Protein AF-A0A2V7P8T1-F1 (afdb_monomer)

Foldseek 3Di:
DDDDDDDQDLLNVLVVVLVVVVVVVVCCLQPPLLVLLVVQCVLVVHDFDPDDDDDCLVVDPSSVSSLRSLVRQQPAFCVCLVSPVPPPSLVVLQCQLCDLLQAHWACPRGSHTAHCALLNQLLVVCPLPDDLQSSLQSSQVSLVVRVRPHSLSSCSVVSDSVSNVVSCRPCSSHDDPSPNDDPPDDPDDDD

Solvent-accessible surface area (backbone atoms only — not comparable to full-atom values): 10616 Å² total; per-residue (Å²): 135,86,80,84,83,82,86,79,50,72,66,58,48,50,55,52,49,49,52,56,49,48,61,53,45,58,50,46,43,52,74,50,48,31,58,24,46,51,53,44,31,57,71,67,73,55,71,61,45,97,64,90,70,62,70,75,29,63,77,40,71,61,39,38,50,36,45,23,34,45,56,35,47,49,68,34,51,37,89,55,38,80,78,42,67,86,38,68,41,42,54,51,51,47,55,57,29,47,32,56,65,38,17,50,57,42,45,93,66,24,55,34,41,32,5,50,28,18,56,53,49,10,58,62,74,36,59,90,78,67,44,72,70,57,34,38,54,37,8,26,52,41,17,62,75,70,63,29,72,7,65,35,11,51,25,19,70,70,60,38,65,67,52,41,63,61,58,54,68,64,43,77,56,17,5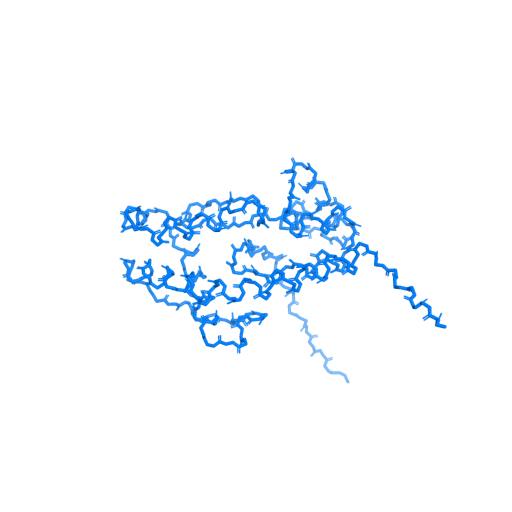2,60,84,75,76,91,65,80,78,79,81,77,83,84,78,86,130

pLDDT: mean 85.54, std 13.4, range [41.25, 97.94]

Secondary structure (DSSP, 8-state):
---------HHHHHHHHHHHHHHHHHHHIIIIIHHHHHHHHHHTT-PPP-----GGGGSSHHHHHHHHHHHHHHTSBGGGHHHHTT-HHHHHHHHHHT-GGGSEEE-TTBSS-EEE-HHHHHHHHT-SS--HHHHHHHHHHHHHHTT--SHHHHHHHHT-HHHHHHTT--TTTSB------PPPPP-----

Sequence (191 aa):
MFTTRHVVDNRVFLLALDNLYRDAMKRQERAELLSCARQVASALTIAPANLPVEGYYADEEQLTEYFRLMRTLQQVDDHRKSEVAGLPAFRRLEQVVSAPLYGCAQHQGRLLPVGRDALSQALLKTRPHWTIARVTAAALAAAQEDDDISLVGLAARVQDAVVLTALRESVVLYAEVVLLGIPPQPEIIWQ

Mean predicted aligned error: 6.94 Å

Radius of gyration: 18.72 Å; Cα contacts (8 Å, |Δi|>4): 272; chains: 1; bounding box: 62×57×41 Å

Structure (mmCIF, N/CA/C/O backbone):
data_AF-A0A2V7P8T1-F1
#
_entry.id   AF-A0A2V7P8T1-F1
#
loop_
_atom_site.group_PDB
_atom_site.id
_atom_site.type_symbol
_atom_site.label_atom_id
_atom_site.label_alt_id
_atom_site.label_comp_id
_atom_site.label_asym_id
_atom_site.label_entity_id
_atom_site.label_seq_id
_atom_site.pdbx_PDB_ins_code
_atom_site.Cartn_x
_atom_site.Cartn_y
_atom_site.Cartn_z
_atom_site.occupancy
_atom_site.B_iso_or_equiv
_atom_site.auth_seq_id
_atom_site.auth_comp_id
_atom_site.auth_asym_id
_atom_site.auth_atom_id
_atom_site.pdbx_PDB_model_num
ATOM 1 N N . MET A 1 1 ? 42.167 18.849 -9.090 1.00 51.69 1 MET A N 1
ATOM 2 C CA . MET A 1 1 ? 40.886 18.372 -8.527 1.00 51.69 1 MET A CA 1
ATOM 3 C C . MET A 1 1 ? 40.188 17.585 -9.619 1.00 51.69 1 MET A C 1
ATOM 5 O O . MET A 1 1 ? 39.827 18.183 -10.622 1.00 51.69 1 MET A O 1
ATOM 9 N N . PHE A 1 2 ? 40.099 16.261 -9.495 1.00 57.75 2 PHE A N 1
ATOM 10 C CA . PHE A 1 2 ? 39.320 15.456 -10.435 1.00 57.75 2 PHE A CA 1
ATOM 11 C C . PHE A 1 2 ? 37.868 15.474 -9.970 1.00 57.75 2 PHE A C 1
ATOM 13 O O . PHE A 1 2 ? 37.565 15.015 -8.873 1.00 57.75 2 PHE A O 1
ATOM 20 N N . THR A 1 3 ? 36.987 16.063 -10.770 1.00 61.00 3 THR A N 1
ATOM 21 C CA . THR A 1 3 ? 35.552 16.055 -10.496 1.00 61.00 3 THR A CA 1
ATOM 22 C C . THR A 1 3 ? 35.009 14.680 -10.864 1.00 61.00 3 THR A C 1
ATOM 24 O O . THR A 1 3 ? 34.939 14.335 -12.044 1.00 61.00 3 THR A O 1
ATOM 27 N N . THR A 1 4 ? 34.647 13.872 -9.870 1.00 70.50 4 THR A N 1
ATOM 28 C CA . THR A 1 4 ? 33.980 12.588 -10.107 1.00 70.50 4 THR A CA 1
ATOM 29 C C . THR A 1 4 ? 32.574 12.858 -10.638 1.00 70.50 4 THR A C 1
ATOM 31 O O . THR A 1 4 ? 31.744 13.455 -9.953 1.00 70.50 4 THR A O 1
ATOM 34 N N . ARG A 1 5 ? 32.304 12.456 -11.884 1.00 76.06 5 ARG A N 1
ATOM 35 C CA . ARG A 1 5 ? 30.977 12.568 -12.498 1.00 76.06 5 ARG A CA 1
ATOM 36 C C . ARG A 1 5 ? 30.188 11.296 -12.206 1.00 76.06 5 ARG A C 1
ATOM 38 O O . ARG A 1 5 ? 30.521 10.238 -12.729 1.00 76.06 5 ARG A O 1
ATOM 45 N N . HIS A 1 6 ? 29.128 11.414 -11.417 1.00 78.12 6 HIS A N 1
ATOM 46 C CA . HIS A 1 6 ? 28.142 10.350 -11.237 1.00 78.12 6 HIS A CA 1
ATOM 47 C C . HIS A 1 6 ? 26.976 10.588 -12.202 1.00 78.12 6 HIS A C 1
ATOM 49 O O . HIS A 1 6 ? 26.433 11.691 -12.255 1.00 78.12 6 HIS A O 1
ATOM 55 N N . VAL A 1 7 ? 26.618 9.580 -12.997 1.00 82.25 7 VAL A N 1
ATOM 56 C CA . VAL A 1 7 ? 25.428 9.614 -13.859 1.00 82.25 7 VAL A CA 1
ATOM 57 C C . VAL A 1 7 ? 24.318 8.870 -13.129 1.00 82.25 7 VAL A C 1
ATOM 59 O O . VAL A 1 7 ? 24.488 7.706 -12.782 1.00 82.25 7 VAL A O 1
ATOM 62 N N . VAL A 1 8 ? 23.209 9.559 -12.874 1.00 86.06 8 VAL A N 1
ATOM 63 C CA . VAL A 1 8 ? 22.009 8.982 -12.264 1.00 86.06 8 VAL A CA 1
ATOM 64 C C . VAL A 1 8 ? 21.013 8.724 -13.386 1.00 86.06 8 VAL A C 1
ATOM 66 O O . VAL A 1 8 ? 20.552 9.668 -14.025 1.00 86.06 8 VAL A O 1
ATOM 69 N N . ASP A 1 9 ? 20.729 7.453 -13.658 1.00 90.38 9 ASP A N 1
ATOM 70 C CA . ASP A 1 9 ? 19.655 7.056 -14.568 1.00 90.38 9 ASP A CA 1
ATOM 71 C C . ASP A 1 9 ? 18.310 6.946 -13.824 1.00 90.38 9 ASP A C 1
ATOM 73 O O . ASP A 1 9 ? 18.232 7.100 -12.601 1.00 90.38 9 ASP A O 1
ATOM 77 N N . ASN A 1 10 ? 17.231 6.676 -14.565 1.00 90.94 10 ASN A N 1
ATOM 78 C CA . ASN A 1 10 ? 15.887 6.567 -13.991 1.00 90.94 10 ASN A CA 1
ATOM 79 C C . ASN A 1 10 ? 15.785 5.458 -12.931 1.00 90.94 10 ASN A C 1
ATOM 81 O O . ASN A 1 10 ? 15.059 5.618 -11.953 1.00 90.94 10 ASN A O 1
ATOM 85 N N . ARG A 1 11 ? 16.516 4.349 -13.102 1.00 90.38 11 ARG A N 1
ATOM 86 C CA . ARG A 1 11 ? 16.525 3.236 -12.146 1.00 90.38 11 ARG A CA 1
ATOM 87 C C . ARG A 1 11 ? 17.148 3.681 -10.829 1.00 90.38 11 ARG A C 1
ATOM 89 O O . ARG A 1 11 ? 16.531 3.513 -9.781 1.00 90.38 11 ARG A O 1
ATOM 96 N N . VAL A 1 12 ? 18.345 4.264 -10.880 1.00 89.88 12 VAL A N 1
ATOM 97 C CA . VAL A 1 12 ? 19.053 4.754 -9.689 1.00 89.88 12 VAL A CA 1
ATOM 98 C C . VAL A 1 12 ? 18.233 5.837 -8.994 1.00 89.88 12 VAL A C 1
ATOM 100 O O . VAL A 1 12 ? 18.106 5.807 -7.772 1.00 89.88 12 VAL A O 1
ATOM 103 N N . PHE A 1 13 ? 17.631 6.753 -9.757 1.00 90.88 13 PHE A N 1
ATOM 104 C CA . PHE A 1 13 ? 16.764 7.793 -9.208 1.00 90.88 13 PHE A CA 1
ATOM 105 C C . PHE A 1 13 ? 15.563 7.210 -8.452 1.00 90.88 13 PHE A C 1
ATOM 107 O O . PHE A 1 13 ? 15.326 7.583 -7.305 1.00 90.88 13 PHE A O 1
ATOM 114 N N . LEU A 1 14 ? 14.826 6.277 -9.064 1.00 91.62 14 LEU A N 1
ATOM 115 C CA . LEU A 1 14 ? 13.625 5.699 -8.459 1.00 91.62 14 LEU A CA 1
ATOM 116 C C . LEU A 1 14 ? 13.936 4.848 -7.226 1.00 91.62 14 LEU A C 1
ATOM 118 O O . LEU A 1 14 ? 13.227 4.952 -6.230 1.00 91.62 14 LEU A O 1
ATOM 122 N N . LEU A 1 15 ? 15.011 4.058 -7.255 1.00 89.69 15 LEU A N 1
ATOM 123 C CA . LEU A 1 15 ? 15.441 3.276 -6.091 1.00 89.69 15 LEU A CA 1
ATOM 124 C C . LEU A 1 15 ? 15.909 4.178 -4.939 1.00 89.69 15 LEU A C 1
ATOM 126 O O . LEU A 1 15 ? 15.630 3.898 -3.775 1.00 89.69 15 LEU A O 1
ATOM 130 N N . ALA A 1 16 ? 16.593 5.285 -5.244 1.00 90.19 16 ALA A N 1
ATOM 131 C CA . ALA A 1 16 ? 16.968 6.264 -4.228 1.00 90.19 16 ALA A CA 1
ATOM 132 C C . ALA A 1 16 ? 15.737 6.965 -3.631 1.00 90.19 16 ALA A C 1
ATOM 134 O O . ALA A 1 16 ? 15.673 7.170 -2.417 1.00 90.19 16 ALA A O 1
ATOM 135 N N . LEU A 1 17 ? 14.752 7.306 -4.468 1.00 89.94 17 LEU A N 1
ATOM 136 C CA . LEU A 1 17 ? 13.494 7.902 -4.026 1.00 89.94 17 LEU A CA 1
ATOM 137 C C . LEU A 1 17 ? 12.696 6.947 -3.128 1.00 89.94 17 LEU A C 1
ATOM 139 O O . LEU A 1 17 ? 12.177 7.386 -2.106 1.00 89.94 17 LEU A O 1
ATOM 143 N N . ASP A 1 18 ? 12.647 5.659 -3.466 1.00 89.12 18 ASP A N 1
ATOM 144 C CA . ASP A 1 18 ? 12.024 4.624 -2.634 1.00 89.12 18 ASP A CA 1
ATOM 145 C C . ASP A 1 18 ? 12.669 4.517 -1.258 1.00 89.12 18 ASP A C 1
ATOM 147 O O . ASP A 1 18 ? 11.973 4.498 -0.246 1.00 89.12 18 ASP A O 1
ATOM 151 N N . ASN A 1 19 ? 14.001 4.536 -1.201 1.00 88.12 19 ASN A N 1
ATOM 152 C CA . ASN A 1 19 ? 14.714 4.493 0.069 1.00 88.12 19 ASN A CA 1
ATOM 153 C C . ASN A 1 19 ? 14.386 5.716 0.950 1.00 88.12 19 ASN A C 1
ATOM 155 O O . ASN A 1 19 ? 14.087 5.578 2.136 1.00 88.12 19 ASN A O 1
ATOM 159 N N . LEU A 1 20 ? 14.361 6.919 0.361 1.00 90.06 20 LEU A N 1
ATOM 160 C CA . LEU A 1 20 ? 13.973 8.144 1.073 1.00 90.06 20 LEU A CA 1
ATOM 161 C C . LEU A 1 20 ? 12.514 8.102 1.545 1.00 90.06 20 LEU A C 1
ATOM 163 O O . LEU A 1 20 ? 12.210 8.504 2.673 1.00 90.06 20 LEU A O 1
ATOM 167 N N . TYR A 1 21 ? 11.617 7.619 0.684 1.00 88.06 21 TYR A N 1
ATOM 168 C CA . TYR A 1 21 ? 10.207 7.430 1.002 1.00 88.06 21 TYR A CA 1
ATOM 169 C C . TYR A 1 21 ? 10.042 6.461 2.179 1.00 88.06 21 TYR A C 1
ATOM 171 O O . TYR A 1 21 ? 9.378 6.796 3.161 1.00 88.06 21 TYR A O 1
ATOM 179 N N . ARG A 1 22 ? 10.715 5.309 2.134 1.00 86.81 22 ARG A N 1
ATOM 180 C CA . ARG A 1 22 ? 10.692 4.279 3.178 1.00 86.81 22 ARG A CA 1
ATOM 181 C C . ARG A 1 22 ? 11.124 4.824 4.532 1.00 86.81 22 ARG A C 1
ATOM 183 O O . ARG A 1 22 ? 10.422 4.631 5.524 1.00 86.81 22 ARG A O 1
ATOM 190 N N . ASP A 1 23 ? 12.231 5.557 4.583 1.00 88.44 23 ASP A N 1
ATOM 191 C CA . ASP A 1 23 ? 12.724 6.151 5.829 1.00 88.44 23 ASP A CA 1
ATOM 192 C C . ASP A 1 23 ? 11.741 7.168 6.418 1.00 88.44 23 ASP A C 1
ATOM 194 O O . ASP A 1 23 ? 11.558 7.238 7.641 1.00 88.44 23 ASP A O 1
ATOM 198 N N . ALA A 1 24 ? 11.092 7.964 5.564 1.00 89.50 24 ALA A N 1
ATOM 199 C CA . ALA A 1 24 ? 10.051 8.891 5.992 1.00 89.50 24 ALA A CA 1
ATOM 200 C C . ALA A 1 24 ? 8.811 8.150 6.512 1.00 89.50 24 ALA A C 1
ATOM 202 O O . ALA A 1 24 ? 8.308 8.483 7.590 1.00 89.50 24 ALA A O 1
ATOM 203 N N . MET A 1 25 ? 8.367 7.113 5.803 1.00 88.62 25 MET A N 1
ATOM 204 C CA . MET A 1 25 ? 7.192 6.333 6.180 1.00 88.62 25 MET A CA 1
ATOM 205 C C . MET A 1 25 ? 7.387 5.556 7.467 1.00 88.62 25 MET A C 1
ATOM 207 O O . MET A 1 25 ? 6.522 5.641 8.331 1.00 88.62 25 MET A O 1
ATOM 211 N N . LYS A 1 26 ? 8.545 4.924 7.682 1.00 90.62 26 LYS A N 1
ATOM 212 C CA . LYS A 1 26 ? 8.863 4.255 8.954 1.00 90.62 26 LYS A CA 1
ATOM 213 C C . LYS A 1 26 ? 8.634 5.170 10.155 1.00 90.62 26 LYS A C 1
ATOM 215 O O . LYS A 1 26 ? 8.157 4.731 11.201 1.00 90.62 26 LYS A O 1
ATOM 220 N N . ARG A 1 27 ? 9.017 6.448 10.049 1.00 91.31 27 ARG A N 1
ATOM 221 C CA . ARG A 1 27 ? 8.792 7.430 11.124 1.00 91.31 27 ARG A CA 1
ATOM 222 C C . ARG A 1 27 ? 7.307 7.737 11.285 1.00 91.31 27 ARG A C 1
ATOM 224 O O . ARG A 1 27 ? 6.811 7.709 12.406 1.00 91.31 27 ARG A O 1
ATOM 231 N N . GLN A 1 28 ? 6.611 7.980 10.181 1.00 91.75 28 GLN A N 1
ATOM 232 C CA . GLN A 1 28 ? 5.187 8.310 10.178 1.00 91.75 28 GLN A CA 1
ATOM 233 C C . GLN A 1 28 ? 4.311 7.165 10.716 1.00 91.75 28 GLN A C 1
ATOM 235 O O . GLN A 1 28 ? 3.410 7.390 11.527 1.00 91.75 28 GLN A O 1
ATOM 240 N N . GLU A 1 29 ? 4.602 5.933 10.302 1.00 92.94 29 GLU A N 1
ATOM 241 C CA . GLU A 1 29 ? 3.897 4.718 10.709 1.00 92.94 29 GLU A CA 1
ATOM 242 C C . GLU A 1 29 ? 4.021 4.483 12.215 1.00 92.94 29 GLU A C 1
ATOM 244 O O . GLU A 1 29 ? 3.011 4.271 12.885 1.00 92.94 29 GLU A O 1
ATOM 249 N N . ARG A 1 30 ? 5.231 4.615 12.772 1.00 93.00 30 ARG A N 1
ATOM 250 C CA . ARG A 1 30 ? 5.468 4.464 14.218 1.00 93.00 30 ARG A CA 1
ATOM 251 C C . ARG A 1 30 ? 4.884 5.607 15.040 1.00 93.00 30 ARG A C 1
ATOM 253 O O . ARG A 1 30 ? 4.275 5.358 16.078 1.00 93.00 30 ARG A O 1
ATOM 260 N N . ALA A 1 31 ? 5.099 6.849 14.608 1.00 90.50 31 ALA A N 1
ATOM 261 C CA . ALA A 1 31 ? 4.789 8.022 15.420 1.00 90.50 31 ALA A CA 1
ATOM 262 C C . ALA A 1 31 ? 3.293 8.361 15.432 1.00 90.50 31 ALA A C 1
ATOM 264 O O . ALA A 1 31 ? 2.752 8.715 16.478 1.00 90.50 31 ALA A O 1
ATOM 265 N N . GLU A 1 32 ? 2.620 8.256 14.284 1.00 94.94 32 GLU A N 1
ATOM 266 C CA . GLU A 1 32 ? 1.244 8.735 14.125 1.00 94.94 32 GLU A CA 1
ATOM 267 C C . GLU A 1 32 ? 0.268 7.598 13.802 1.00 94.94 32 GLU A C 1
ATOM 269 O O . GLU A 1 32 ? -0.750 7.425 14.484 1.00 94.94 32 GLU A O 1
ATOM 274 N N . LEU A 1 33 ? 0.564 6.807 12.766 1.00 95.56 33 LEU A N 1
ATOM 275 C CA . LEU A 1 33 ? -0.427 5.885 12.203 1.00 95.56 33 LEU A CA 1
ATOM 276 C C . LEU A 1 33 ? -0.674 4.672 13.098 1.00 95.56 33 LEU A C 1
ATOM 278 O O . LEU A 1 33 ? -1.808 4.206 13.165 1.00 95.56 33 LEU A O 1
ATOM 282 N N . LEU A 1 34 ? 0.329 4.209 13.845 1.00 96.12 34 LEU A N 1
ATOM 283 C CA . LEU A 1 34 ? 0.160 3.154 14.843 1.00 96.12 34 LEU A CA 1
ATOM 284 C C . LEU A 1 34 ? -0.843 3.554 15.929 1.00 96.12 34 LEU A C 1
ATOM 286 O O . LEU A 1 34 ? -1.718 2.763 16.280 1.00 96.12 34 LEU A O 1
ATOM 290 N N . SER A 1 35 ? -0.771 4.791 16.426 1.00 97.19 35 SER A N 1
ATOM 291 C CA . SER A 1 35 ? -1.752 5.301 17.392 1.00 97.19 35 SER A CA 1
ATOM 292 C C . SER A 1 35 ? -3.159 5.323 16.794 1.00 97.19 35 SER A C 1
ATOM 294 O O . SER A 1 35 ? -4.113 4.882 17.438 1.00 97.19 35 SER A O 1
ATOM 296 N N . CYS A 1 36 ? -3.289 5.759 15.537 1.00 97.69 36 CYS A N 1
ATOM 297 C CA . CYS A 1 36 ? -4.575 5.743 14.844 1.00 97.69 36 CYS A CA 1
ATOM 298 C C . CYS A 1 36 ? -5.112 4.311 14.677 1.00 97.69 36 CYS A C 1
ATOM 300 O O . CYS A 1 36 ? -6.267 4.047 15.005 1.00 97.69 36 CYS A O 1
ATOM 302 N N . ALA A 1 37 ? -4.270 3.372 14.236 1.00 96.69 37 ALA A N 1
ATOM 303 C CA . ALA A 1 37 ? -4.632 1.969 14.043 1.00 96.69 37 ALA A CA 1
ATOM 304 C C . ALA A 1 37 ? -5.085 1.311 15.353 1.00 96.69 37 ALA A C 1
ATOM 306 O O . ALA A 1 37 ? -6.124 0.653 15.376 1.00 96.69 37 ALA A O 1
ATOM 307 N N . ARG A 1 38 ? -4.374 1.556 16.462 1.00 97.75 38 ARG A N 1
ATOM 308 C CA . ARG A 1 38 ? -4.759 1.074 17.800 1.00 97.75 38 ARG A CA 1
ATOM 309 C C . ARG A 1 38 ? -6.117 1.617 18.242 1.00 97.75 38 ARG A C 1
ATOM 311 O O . ARG A 1 38 ? -6.929 0.857 18.760 1.00 97.75 38 ARG A O 1
ATOM 318 N N . GLN A 1 39 ? -6.382 2.908 18.031 1.00 97.88 39 GLN A N 1
ATOM 319 C CA . GLN A 1 39 ? -7.662 3.525 18.405 1.00 97.88 39 GLN A CA 1
ATOM 320 C C . GLN A 1 39 ? -8.836 2.922 17.629 1.00 97.88 39 GLN A C 1
ATOM 322 O O . GLN A 1 39 ? -9.853 2.577 18.227 1.00 97.88 39 GLN A O 1
ATOM 327 N N . VAL A 1 40 ? -8.684 2.754 16.313 1.00 97.69 40 VAL A N 1
ATOM 328 C CA . VAL A 1 40 ? -9.727 2.161 15.463 1.00 97.69 40 VAL A CA 1
ATOM 329 C C . VAL A 1 40 ? -9.924 0.682 15.797 1.00 97.69 40 VAL A C 1
ATOM 331 O O . VAL A 1 40 ? -11.059 0.238 15.949 1.00 97.69 40 VAL A O 1
ATOM 334 N N . ALA A 1 41 ? -8.841 -0.076 15.983 1.00 97.12 41 ALA A N 1
ATOM 335 C CA . ALA A 1 41 ? -8.926 -1.483 16.362 1.00 97.12 41 ALA A CA 1
ATOM 336 C C . ALA A 1 41 ? -9.582 -1.681 17.738 1.00 97.12 41 ALA A C 1
ATOM 338 O O . ALA A 1 41 ? -10.404 -2.581 17.903 1.00 97.12 41 ALA A O 1
ATOM 339 N N . SER A 1 42 ? -9.273 -0.810 18.702 1.00 97.25 42 SER A N 1
ATOM 340 C CA . SER A 1 42 ? -9.905 -0.803 20.025 1.00 97.25 42 SER A CA 1
ATOM 341 C C . SER A 1 42 ? -11.406 -0.518 19.930 1.00 97.25 42 SER A C 1
ATOM 343 O O . SER A 1 42 ? -12.206 -1.279 20.468 1.00 97.25 42 SER A O 1
ATOM 345 N N . ALA A 1 43 ? -11.805 0.506 19.166 1.00 97.25 43 ALA A N 1
ATOM 346 C CA . ALA A 1 43 ? -13.217 0.827 18.947 1.00 97.25 43 ALA A CA 1
ATOM 347 C C . ALA A 1 43 ? -13.993 -0.330 18.294 1.00 97.25 43 ALA A C 1
ATOM 349 O O . ALA A 1 43 ? -15.140 -0.580 18.647 1.00 97.25 43 ALA A O 1
ATOM 350 N N . LEU A 1 44 ? -13.344 -1.079 17.399 1.00 96.88 44 LEU A N 1
ATOM 351 C CA . LEU A 1 44 ? -13.918 -2.262 16.753 1.00 96.88 44 LEU A CA 1
ATOM 352 C C . LEU A 1 44 ? -13.758 -3.551 17.575 1.00 96.88 44 LEU A C 1
ATOM 354 O O . LEU A 1 44 ? -14.254 -4.598 17.153 1.00 96.88 44 LEU A O 1
ATOM 358 N N . THR A 1 45 ? -13.076 -3.508 18.723 1.00 96.69 45 THR A N 1
ATOM 359 C CA . THR A 1 45 ? -12.754 -4.683 19.553 1.00 96.69 45 THR A CA 1
ATOM 360 C C . THR A 1 45 ? -12.117 -5.823 18.735 1.00 96.69 45 THR A C 1
ATOM 362 O O . THR A 1 45 ? -12.506 -6.985 18.841 1.00 96.69 45 THR A O 1
ATOM 365 N N . ILE A 1 46 ? -11.152 -5.495 17.869 1.00 94.12 46 ILE A N 1
ATOM 366 C CA . ILE A 1 46 ? -10.451 -6.469 17.013 1.00 94.12 46 ILE A CA 1
ATOM 367 C C . ILE A 1 46 ? -8.992 -6.643 17.436 1.00 94.12 46 ILE A C 1
ATOM 369 O O . ILE A 1 46 ? -8.324 -5.694 17.847 1.00 94.12 46 ILE A O 1
ATOM 373 N N . ALA A 1 47 ? -8.483 -7.866 17.295 1.00 91.56 47 ALA A N 1
ATOM 374 C CA . ALA A 1 47 ? -7.088 -8.192 17.563 1.00 91.56 47 ALA A CA 1
ATOM 375 C C . ALA A 1 47 ? -6.212 -8.064 16.295 1.00 91.56 47 ALA A C 1
ATOM 377 O O . ALA A 1 47 ? -6.704 -8.269 15.179 1.00 91.56 47 ALA A O 1
ATOM 378 N N . PRO A 1 48 ? -4.905 -7.772 16.434 1.00 89.25 48 PRO A N 1
ATOM 379 C CA . PRO A 1 48 ? -3.967 -7.817 15.315 1.00 89.25 48 PRO A CA 1
ATOM 380 C C . PRO A 1 48 ? -3.890 -9.219 14.692 1.00 89.25 48 PRO A C 1
ATOM 382 O O . PRO A 1 48 ? -3.949 -10.228 15.396 1.00 89.25 48 PRO A O 1
ATOM 385 N N . ALA A 1 49 ? -3.718 -9.288 13.374 1.00 83.69 49 ALA A N 1
ATOM 386 C CA . ALA A 1 49 ? -3.637 -10.551 12.658 1.00 83.69 49 ALA A CA 1
ATOM 387 C C . ALA A 1 49 ? -2.334 -11.294 12.993 1.00 83.69 49 ALA A C 1
ATOM 389 O O . ALA A 1 49 ? -1.259 -10.694 13.053 1.00 83.69 49 ALA A O 1
ATOM 390 N N . ASN A 1 50 ? -2.409 -12.617 13.149 1.00 83.06 50 ASN A N 1
ATOM 391 C CA . ASN A 1 50 ? -1.226 -13.461 13.307 1.00 83.06 50 ASN A CA 1
ATOM 392 C C . ASN A 1 50 ? -0.703 -13.905 11.934 1.00 83.06 50 ASN A C 1
ATOM 394 O O . ASN A 1 50 ? -0.912 -15.041 11.510 1.00 83.06 50 ASN A O 1
ATOM 398 N N . LEU A 1 51 ? -0.086 -12.969 11.216 1.00 80.31 51 LEU A N 1
ATOM 399 C CA . LEU A 1 51 ? 0.462 -13.180 9.876 1.00 80.31 51 LEU A CA 1
ATOM 400 C C . LEU A 1 51 ? 1.983 -12.957 9.878 1.00 80.31 51 LEU A C 1
ATOM 402 O O . LEU A 1 51 ? 2.483 -12.180 10.708 1.00 80.31 51 LEU A O 1
ATOM 406 N N . PRO A 1 52 ? 2.718 -13.607 8.953 1.00 79.69 52 PRO A N 1
ATOM 407 C CA . PRO A 1 52 ? 4.103 -13.258 8.667 1.00 79.69 52 PRO A CA 1
ATOM 408 C C . PRO A 1 52 ? 4.227 -11.766 8.348 1.00 79.69 52 PRO A C 1
ATOM 410 O O . PRO A 1 52 ? 3.379 -11.198 7.660 1.00 79.69 52 PRO A O 1
ATOM 413 N N . VAL A 1 53 ? 5.274 -11.141 8.880 1.00 81.69 53 VAL A N 1
ATOM 414 C CA . VAL A 1 53 ? 5.579 -9.728 8.645 1.00 81.69 53 VAL A CA 1
ATOM 415 C C . VAL A 1 53 ? 6.641 -9.648 7.557 1.00 81.69 53 VAL A C 1
ATOM 417 O O . VAL A 1 53 ? 7.619 -10.392 7.590 1.00 81.69 53 VAL A O 1
ATOM 420 N N . GLU A 1 54 ? 6.421 -8.774 6.580 1.00 76.44 54 GLU A N 1
ATOM 421 C CA . GLU A 1 54 ? 7.247 -8.663 5.377 1.00 76.44 54 GLU A CA 1
ATOM 422 C C . GLU A 1 54 ? 8.075 -7.376 5.374 1.00 76.44 54 GLU A C 1
ATOM 424 O O . GLU A 1 54 ? 7.673 -6.356 5.938 1.00 76.44 54 GLU A O 1
ATOM 429 N N . GLY A 1 55 ? 9.216 -7.423 4.683 1.00 80.44 55 GLY A N 1
ATOM 430 C CA . GLY A 1 55 ? 10.062 -6.259 4.441 1.00 80.44 55 GLY A CA 1
ATOM 431 C C . GLY A 1 55 ? 10.506 -5.571 5.729 1.00 80.44 55 GLY A C 1
ATOM 432 O O . GLY A 1 55 ? 10.763 -6.208 6.750 1.00 80.44 55 GLY A O 1
ATOM 433 N N . TYR A 1 56 ? 10.563 -4.245 5.679 1.00 85.81 56 TYR A N 1
ATOM 434 C CA . TYR A 1 56 ? 11.075 -3.442 6.782 1.00 85.81 56 TYR A CA 1
ATOM 435 C C . TYR A 1 56 ? 10.178 -3.431 8.029 1.00 85.81 56 TYR A C 1
ATOM 437 O O . TYR A 1 56 ? 10.580 -2.936 9.081 1.00 85.81 56 TYR A O 1
ATOM 445 N N . TYR A 1 57 ? 8.948 -3.946 7.942 1.00 87.62 57 TYR A N 1
ATOM 446 C CA . TYR A 1 57 ? 8.052 -3.990 9.095 1.00 87.62 57 TYR A CA 1
ATOM 447 C C . TYR A 1 57 ? 8.549 -4.952 10.181 1.00 87.62 57 TYR A C 1
ATOM 449 O O . TYR A 1 57 ? 8.169 -4.808 11.343 1.00 87.62 57 TYR A O 1
ATOM 457 N N . ALA A 1 58 ? 9.411 -5.905 9.817 1.00 88.00 58 ALA A N 1
ATOM 458 C CA . ALA A 1 58 ? 10.057 -6.821 10.750 1.00 88.00 58 ALA A CA 1
ATOM 459 C C . ALA A 1 58 ? 11.229 -6.181 11.521 1.00 88.00 58 ALA A C 1
ATOM 461 O O . ALA A 1 58 ? 11.695 -6.770 12.493 1.00 88.00 58 ALA A O 1
ATOM 462 N N . ASP A 1 59 ? 11.691 -4.991 11.115 1.00 88.88 59 ASP A N 1
ATOM 463 C CA . ASP A 1 59 ? 12.861 -4.335 11.715 1.00 88.88 59 ASP A CA 1
ATOM 464 C C . ASP A 1 59 ? 12.597 -3.895 13.165 1.00 88.88 59 ASP A C 1
ATOM 466 O O . ASP A 1 59 ? 13.514 -3.858 13.985 1.00 88.88 59 ASP A O 1
ATOM 470 N N . GLU A 1 60 ? 11.350 -3.530 13.489 1.00 92.38 60 GLU A N 1
ATOM 471 C CA . GLU A 1 60 ? 10.978 -2.965 14.787 1.00 92.38 60 GLU A CA 1
ATOM 472 C C . GLU A 1 60 ? 9.598 -3.445 15.254 1.00 92.38 60 GLU A C 1
ATOM 474 O O . GLU A 1 60 ? 8.649 -3.515 14.469 1.00 92.38 60 GLU A O 1
ATOM 479 N N . GLU A 1 61 ? 9.440 -3.681 16.561 1.00 93.69 61 GLU A N 1
ATOM 480 C CA . GLU A 1 61 ? 8.185 -4.181 17.148 1.00 93.69 61 GLU A CA 1
ATOM 481 C C . GLU A 1 61 ? 6.983 -3.273 16.853 1.00 93.69 61 GLU A C 1
ATOM 483 O O . GLU A 1 61 ? 5.893 -3.751 16.543 1.00 93.69 61 GLU A O 1
ATOM 488 N N . GLN A 1 62 ? 7.185 -1.953 16.886 1.00 94.81 62 GLN A N 1
ATOM 489 C CA . GLN A 1 62 ? 6.136 -0.971 16.598 1.00 94.81 62 GLN A CA 1
ATOM 490 C C . GLN A 1 62 ? 5.658 -1.053 15.140 1.00 94.81 62 GLN A C 1
ATOM 492 O O . GLN A 1 62 ? 4.466 -0.908 14.866 1.00 94.81 62 GLN A O 1
ATOM 497 N N . LEU A 1 63 ? 6.574 -1.309 14.201 1.00 92.69 63 LEU A N 1
ATOM 498 C CA . LEU A 1 63 ? 6.244 -1.487 12.786 1.00 92.69 63 LEU A CA 1
ATOM 499 C C . LEU A 1 63 ? 5.564 -2.838 12.544 1.00 92.69 63 LEU A C 1
ATOM 501 O O . LEU A 1 63 ? 4.596 -2.906 11.789 1.00 92.69 63 LEU A O 1
ATOM 505 N N . THR A 1 64 ? 6.008 -3.888 13.235 1.00 92.31 64 THR A N 1
ATOM 506 C CA . THR A 1 64 ? 5.372 -5.215 13.223 1.00 92.31 64 THR A CA 1
ATOM 507 C C . THR A 1 64 ? 3.931 -5.130 13.727 1.00 92.31 64 THR A C 1
ATOM 509 O O . THR A 1 64 ? 3.016 -5.697 13.126 1.00 92.31 64 THR A O 1
ATOM 512 N N . GLU A 1 65 ? 3.697 -4.407 14.819 1.00 93.81 65 GLU A N 1
ATOM 513 C CA . GLU A 1 65 ? 2.354 -4.203 15.351 1.00 93.81 65 GLU A CA 1
ATOM 514 C C . GLU A 1 65 ? 1.482 -3.407 14.378 1.00 93.81 65 GLU A C 1
ATOM 516 O O . GLU A 1 65 ? 0.357 -3.822 14.084 1.00 93.81 65 GLU A O 1
ATOM 521 N N . TYR A 1 66 ? 2.013 -2.308 13.833 1.00 93.50 66 TYR A N 1
ATOM 522 C CA . TYR A 1 66 ? 1.313 -1.504 12.835 1.00 93.50 66 TYR A CA 1
ATOM 523 C C . TYR A 1 66 ? 0.908 -2.345 11.620 1.00 93.50 66 TYR A C 1
ATOM 525 O O . TYR A 1 66 ? -0.262 -2.330 11.231 1.00 93.50 66 TYR A O 1
ATOM 533 N N . PHE A 1 67 ? 1.841 -3.142 11.084 1.00 90.94 67 PHE A N 1
ATOM 534 C CA . PHE A 1 67 ? 1.600 -4.088 9.993 1.00 90.94 67 PHE A CA 1
ATOM 535 C C . PHE A 1 67 ? 0.393 -4.974 10.302 1.00 90.94 67 PHE A C 1
ATOM 537 O O . PHE A 1 67 ? -0.568 -5.026 9.533 1.00 90.94 67 PHE A O 1
ATOM 544 N N . ARG A 1 68 ? 0.412 -5.653 11.452 1.00 91.12 68 ARG A N 1
ATOM 545 C CA . ARG A 1 68 ? -0.624 -6.629 11.817 1.00 91.12 68 ARG A CA 1
ATOM 546 C C . ARG A 1 68 ? -1.981 -5.976 12.054 1.00 91.12 68 ARG A C 1
ATOM 548 O O . ARG A 1 68 ? -2.993 -6.548 11.653 1.00 91.12 68 ARG A O 1
ATOM 555 N N . LEU A 1 69 ? -2.011 -4.790 12.663 1.00 93.50 69 LEU A N 1
ATOM 556 C CA . LEU A 1 69 ? -3.242 -4.025 12.874 1.00 93.50 69 LEU A CA 1
ATOM 557 C C . LEU A 1 69 ? -3.859 -3.569 11.554 1.00 93.50 69 LEU A C 1
ATOM 559 O O . LEU A 1 69 ? -5.048 -3.790 11.331 1.00 93.50 69 LEU A O 1
ATOM 563 N N . MET A 1 70 ? -3.062 -2.972 10.668 1.00 91.88 70 MET A N 1
ATOM 564 C CA . MET A 1 70 ? -3.548 -2.519 9.364 1.00 91.88 70 MET A CA 1
ATOM 565 C C . MET A 1 70 ? -4.058 -3.684 8.519 1.00 91.88 70 MET A C 1
ATOM 567 O O . MET A 1 70 ? -5.128 -3.570 7.924 1.00 91.88 70 MET A O 1
ATOM 571 N N . ARG A 1 71 ? -3.365 -4.832 8.536 1.00 87.38 71 ARG A N 1
ATOM 572 C CA . ARG A 1 71 ? -3.846 -6.051 7.870 1.00 87.38 71 ARG A CA 1
ATOM 573 C C . ARG A 1 71 ? -5.184 -6.525 8.420 1.00 87.38 71 ARG A C 1
ATOM 575 O O . ARG A 1 71 ? -6.043 -6.878 7.620 1.00 87.38 71 ARG A O 1
ATOM 582 N N . THR A 1 72 ? -5.398 -6.504 9.738 1.00 90.38 72 THR A N 1
ATOM 583 C CA . THR A 1 72 ? -6.725 -6.805 10.298 1.00 90.38 72 THR A CA 1
ATOM 584 C C . THR A 1 72 ? -7.761 -5.792 9.817 1.00 90.38 72 THR A C 1
ATOM 586 O O . THR A 1 72 ? -8.813 -6.189 9.326 1.00 90.38 72 THR A O 1
ATOM 589 N N . LEU A 1 73 ? -7.469 -4.492 9.926 1.00 92.50 73 LEU A N 1
ATOM 590 C CA . LEU A 1 73 ? -8.406 -3.414 9.591 1.00 92.50 73 LEU A CA 1
ATOM 591 C C . LEU A 1 73 ? -8.839 -3.440 8.117 1.00 92.50 73 LEU A C 1
ATOM 593 O O . LEU A 1 73 ? -10.008 -3.210 7.825 1.00 92.50 73 LEU A O 1
ATOM 597 N N . GLN A 1 74 ? -7.934 -3.784 7.200 1.00 88.50 74 GLN A N 1
ATOM 598 C CA . GLN A 1 74 ? -8.230 -3.948 5.769 1.00 88.50 74 GLN A CA 1
ATOM 599 C C . GLN A 1 74 ? -9.131 -5.154 5.457 1.00 88.50 74 GLN A C 1
ATOM 601 O O . GLN A 1 74 ? -9.700 -5.226 4.370 1.00 88.50 74 GLN A O 1
ATOM 606 N N . GLN A 1 75 ? -9.271 -6.105 6.384 1.00 88.50 75 GLN A N 1
ATOM 607 C CA . GLN A 1 75 ? -10.192 -7.240 6.250 1.00 88.50 75 GLN A CA 1
ATOM 608 C C . GLN A 1 75 ? -11.540 -6.998 6.935 1.00 88.50 75 GLN A C 1
ATOM 610 O O . GLN A 1 75 ? -12.438 -7.827 6.801 1.00 88.50 75 GLN A O 1
ATOM 615 N N . VAL A 1 76 ? -11.700 -5.892 7.668 1.00 92.38 76 VAL A N 1
ATOM 616 C CA . VAL A 1 76 ? -12.982 -5.539 8.282 1.00 92.38 76 VAL A CA 1
ATOM 617 C C . VAL A 1 76 ? -13.948 -5.092 7.192 1.00 92.38 76 VAL A C 1
ATOM 619 O O . VAL A 1 76 ? -13.590 -4.307 6.320 1.00 92.38 76 VAL A O 1
ATOM 622 N N . ASP A 1 77 ? -15.179 -5.584 7.249 1.00 94.56 77 ASP A N 1
ATOM 623 C CA . ASP A 1 77 ? -16.240 -5.200 6.323 1.00 94.56 77 ASP A CA 1
ATOM 624 C C . ASP A 1 77 ? -16.778 -3.789 6.605 1.00 94.56 77 ASP A C 1
ATOM 626 O O . ASP A 1 77 ? -16.873 -3.348 7.754 1.00 94.56 77 ASP A O 1
ATOM 630 N N . ASP A 1 78 ? -17.215 -3.106 5.548 1.00 94.62 78 ASP A N 1
ATOM 631 C CA . ASP A 1 78 ? -17.712 -1.723 5.600 1.00 94.62 78 ASP A CA 1
ATOM 632 C C . ASP A 1 78 ? -18.989 -1.553 6.448 1.00 94.62 78 ASP A C 1
ATOM 634 O O . ASP A 1 78 ? -19.275 -0.463 6.937 1.00 94.62 78 ASP A O 1
ATOM 638 N N . HIS A 1 79 ? -19.729 -2.633 6.738 1.00 95.69 79 HIS A N 1
ATOM 639 C CA . HIS A 1 79 ? -20.907 -2.563 7.619 1.00 95.69 79 HIS A CA 1
ATOM 640 C C . HIS A 1 79 ? -20.577 -2.040 9.028 1.00 95.69 79 HIS A C 1
ATOM 642 O O . HIS A 1 79 ? -21.455 -1.521 9.714 1.00 95.69 79 HIS A O 1
ATOM 648 N N . ARG A 1 80 ? -19.310 -2.149 9.452 1.00 95.25 80 ARG A N 1
ATOM 649 C CA . ARG A 1 80 ? -18.819 -1.656 10.746 1.00 95.25 80 ARG A CA 1
ATOM 650 C C . ARG A 1 80 ? -18.378 -0.194 10.714 1.00 95.25 80 ARG A C 1
ATOM 652 O O . ARG A 1 80 ? -18.001 0.358 11.746 1.00 95.25 80 ARG A O 1
ATOM 659 N N . LYS A 1 81 ? -18.430 0.476 9.556 1.00 94.94 81 LYS A N 1
ATOM 660 C CA . LYS A 1 81 ? -17.968 1.864 9.395 1.00 94.94 81 LYS A CA 1
ATOM 661 C C . LYS A 1 81 ? -18.671 2.831 10.340 1.00 94.94 81 LYS A C 1
ATOM 663 O O . LYS A 1 81 ? -18.025 3.734 10.869 1.00 94.94 81 LYS A O 1
ATOM 668 N N . SER A 1 82 ? -19.956 2.623 10.629 1.00 96.12 82 SER A N 1
ATOM 669 C CA . SER A 1 82 ? -20.706 3.461 11.575 1.00 96.12 82 SER A CA 1
ATOM 670 C C . SER A 1 82 ? -20.124 3.461 12.992 1.00 96.12 82 SER A C 1
ATOM 672 O O . SER A 1 82 ? -20.283 4.451 13.700 1.00 96.12 82 SER A O 1
ATOM 674 N N . GLU A 1 83 ? -19.426 2.396 13.400 1.00 97.12 83 GLU A N 1
ATOM 675 C CA . GLU A 1 83 ? -18.793 2.289 14.724 1.00 97.12 83 GLU A CA 1
ATOM 676 C C . GLU A 1 83 ? -17.584 3.228 14.865 1.00 97.12 83 GLU A C 1
ATOM 678 O O . GLU A 1 83 ? -17.252 3.660 15.968 1.00 97.12 83 GLU A O 1
ATOM 683 N N . VAL A 1 84 ? -16.929 3.573 13.750 1.00 97.19 84 VAL A N 1
ATOM 684 C CA . VAL A 1 84 ? -15.658 4.321 13.740 1.00 97.19 84 VAL A CA 1
ATOM 685 C C . VAL A 1 84 ? -15.702 5.623 12.945 1.00 97.19 84 VAL A C 1
ATOM 687 O O . VAL A 1 84 ? -14.765 6.414 13.037 1.00 97.19 84 VAL A O 1
ATOM 690 N N . ALA A 1 85 ? -16.788 5.904 12.221 1.00 94.56 85 ALA A N 1
ATOM 691 C CA . ALA A 1 85 ? -16.933 7.086 11.366 1.00 94.56 85 ALA A CA 1
ATOM 692 C C . ALA A 1 85 ? -16.692 8.416 12.107 1.00 94.56 85 ALA A C 1
ATOM 694 O O . ALA A 1 85 ? -16.160 9.366 11.532 1.00 94.56 85 ALA A O 1
ATOM 695 N N . GLY A 1 86 ? -17.046 8.482 13.396 1.00 96.00 86 GLY A N 1
ATOM 696 C CA . GLY A 1 86 ? -16.820 9.663 14.235 1.00 96.00 86 GLY A CA 1
ATOM 697 C C . GLY A 1 86 ? -15.366 9.856 14.687 1.00 96.00 86 GLY A C 1
ATOM 698 O O . GLY A 1 86 ? -14.997 10.953 15.112 1.00 96.00 86 GLY A O 1
ATOM 699 N N . LEU A 1 87 ? -14.519 8.828 14.590 1.00 97.75 87 LEU A N 1
ATOM 700 C CA . LEU A 1 87 ? -13.158 8.864 15.118 1.00 97.75 87 LEU A CA 1
ATOM 701 C C . LEU A 1 87 ? -12.230 9.664 14.189 1.00 97.75 87 LEU A C 1
ATOM 703 O O . LEU A 1 87 ? -12.101 9.338 13.005 1.00 97.75 87 LEU A O 1
ATOM 707 N N . PRO A 1 88 ? -11.508 10.681 14.701 1.00 97.94 88 PRO A N 1
ATOM 708 C CA . PRO A 1 88 ? -10.458 11.353 13.934 1.00 97.94 88 PRO A CA 1
ATOM 709 C C . PRO A 1 88 ? -9.382 10.378 13.439 1.00 97.94 88 PRO A C 1
ATOM 711 O O . PRO A 1 88 ? -8.918 10.500 12.310 1.00 97.94 88 PRO A O 1
ATOM 714 N N . ALA A 1 89 ? -9.048 9.372 14.255 1.00 97.50 89 ALA A N 1
ATOM 715 C CA . ALA A 1 89 ? -8.106 8.312 13.908 1.00 97.50 89 ALA A CA 1
ATOM 716 C C . ALA A 1 89 ? -8.531 7.529 12.656 1.00 97.50 89 ALA A C 1
ATOM 718 O O . ALA A 1 89 ? -7.705 7.289 11.779 1.00 97.50 89 ALA A O 1
ATOM 719 N N . PHE A 1 90 ? -9.817 7.180 12.536 1.00 97.31 90 PHE A N 1
ATOM 720 C CA . PHE A 1 90 ? -10.330 6.467 11.366 1.00 97.31 90 PHE A CA 1
ATOM 721 C C . PHE A 1 90 ? -10.223 7.316 10.100 1.00 97.31 90 PHE A C 1
ATOM 723 O O . PHE A 1 90 ? -9.629 6.876 9.119 1.00 97.31 90 PHE A O 1
ATOM 730 N N . ARG A 1 91 ? -10.696 8.567 10.155 1.00 96.12 91 ARG A N 1
ATOM 731 C CA . ARG A 1 91 ? -10.583 9.512 9.031 1.00 96.12 91 ARG A CA 1
ATOM 732 C C . ARG A 1 91 ? -9.136 9.718 8.598 1.00 96.12 91 ARG A C 1
ATOM 734 O O . ARG A 1 91 ? -8.860 9.847 7.409 1.00 96.12 91 ARG A O 1
ATOM 741 N N . ARG A 1 92 ? -8.203 9.735 9.554 1.00 96.12 92 ARG A N 1
ATOM 742 C CA . ARG A 1 92 ? -6.781 9.875 9.252 1.00 96.12 92 ARG A CA 1
ATOM 743 C C . ARG A 1 92 ? -6.215 8.649 8.539 1.00 96.12 92 ARG A C 1
ATOM 745 O O . ARG A 1 92 ? -5.496 8.818 7.558 1.00 96.12 92 ARG A O 1
ATOM 752 N N . LEU A 1 93 ? -6.555 7.441 8.990 1.00 94.56 93 LEU A N 1
ATOM 753 C CA . LEU A 1 93 ? -6.167 6.214 8.289 1.00 94.56 93 LEU A CA 1
ATOM 754 C C . LEU A 1 93 ? -6.756 6.187 6.878 1.00 94.56 93 LEU A C 1
ATOM 756 O O . LEU A 1 93 ? -5.996 6.001 5.936 1.00 94.56 93 LEU A O 1
ATOM 760 N N . GLU A 1 94 ? -8.061 6.444 6.731 1.00 93.50 94 GLU A N 1
ATOM 761 C CA . GLU A 1 94 ? -8.762 6.483 5.438 1.00 93.50 94 GLU A CA 1
ATOM 762 C C . GLU A 1 94 ? -8.108 7.489 4.479 1.00 93.50 94 GLU A C 1
ATOM 764 O O . GLU A 1 94 ? -7.829 7.145 3.332 1.00 93.50 94 GLU A O 1
ATOM 769 N N . GLN A 1 95 ? -7.767 8.692 4.956 1.00 93.38 95 GLN A N 1
ATOM 770 C CA . GLN A 1 95 ? -7.057 9.703 4.165 1.00 93.38 95 GLN A CA 1
ATOM 771 C C . GLN A 1 95 ? -5.698 9.200 3.665 1.00 93.38 95 GLN A C 1
ATOM 773 O O . GLN A 1 95 ? -5.338 9.447 2.516 1.00 93.38 95 GLN A O 1
ATOM 778 N N . VAL A 1 96 ? -4.929 8.531 4.528 1.00 91.75 96 VAL A N 1
ATOM 779 C CA . VAL A 1 96 ? -3.597 8.034 4.172 1.00 91.75 96 VAL A CA 1
ATOM 780 C C . VAL A 1 96 ? -3.708 6.879 3.187 1.00 91.75 96 VAL A C 1
ATOM 782 O O . VAL A 1 96 ? -3.097 6.950 2.128 1.00 91.75 96 VAL A O 1
ATOM 785 N N . VAL A 1 97 ? -4.506 5.849 3.477 1.00 89.44 97 VAL A N 1
ATOM 786 C CA . VAL A 1 97 ? -4.614 4.675 2.590 1.00 89.44 97 VAL A CA 1
ATOM 787 C C . VAL A 1 97 ? -5.301 4.991 1.257 1.00 89.44 97 VAL A C 1
ATOM 789 O O . VAL A 1 97 ? -5.115 4.264 0.288 1.00 89.44 97 VAL A O 1
ATOM 792 N N . SER A 1 98 ? -6.046 6.099 1.180 1.00 90.69 98 SER A N 1
ATOM 793 C CA . SER A 1 98 ? -6.655 6.588 -0.066 1.00 90.69 98 SER A CA 1
ATOM 794 C C . SER A 1 98 ? -5.773 7.570 -0.842 1.00 90.69 98 SER A C 1
ATOM 796 O O . SER A 1 98 ? -6.223 8.132 -1.841 1.00 90.69 98 SER A O 1
ATOM 798 N N . ALA A 1 99 ? -4.549 7.846 -0.381 1.00 90.25 99 ALA A N 1
ATOM 799 C CA . ALA A 1 99 ? -3.687 8.827 -1.024 1.00 90.25 99 ALA A CA 1
ATOM 800 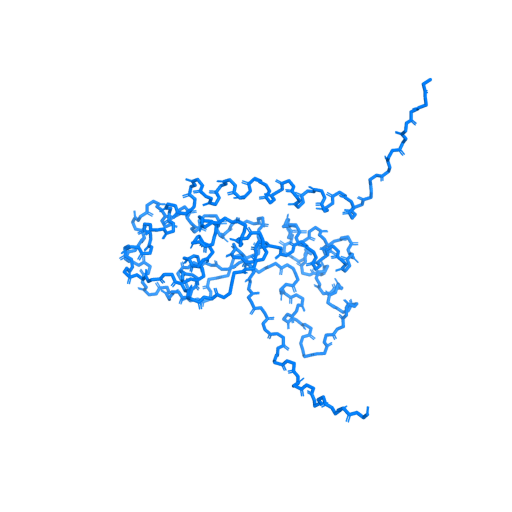C C . ALA A 1 99 ? -3.287 8.365 -2.443 1.00 90.25 99 ALA A C 1
ATOM 802 O O . ALA A 1 99 ? -2.813 7.240 -2.594 1.00 90.25 99 ALA A O 1
ATOM 803 N N . PRO A 1 100 ? -3.353 9.236 -3.471 1.00 88.56 100 PRO A N 1
ATOM 804 C CA . PRO A 1 100 ? -2.964 8.887 -4.846 1.00 88.56 100 PRO A CA 1
ATOM 805 C C . PRO A 1 100 ? -1.510 8.421 -5.009 1.00 88.56 100 PRO A C 1
ATOM 807 O O . PRO A 1 100 ? -1.161 7.797 -6.006 1.00 88.56 100 PRO A O 1
ATOM 810 N N . LEU A 1 101 ? -0.657 8.681 -4.010 1.00 86.56 101 LEU A N 1
ATOM 811 C CA . LEU A 1 101 ? 0.711 8.159 -3.938 1.00 86.56 101 LEU A CA 1
ATOM 812 C C . LEU A 1 101 ? 0.761 6.616 -3.930 1.00 86.56 101 LEU A C 1
ATOM 814 O O . LEU A 1 101 ? 1.825 6.034 -4.126 1.00 86.56 101 LEU A O 1
ATOM 818 N N . TYR A 1 102 ? -0.380 5.963 -3.707 1.00 84.38 102 TYR A N 1
ATOM 819 C CA . TYR A 1 102 ? -0.551 4.518 -3.570 1.00 84.38 102 TYR A CA 1
ATOM 820 C C . TYR A 1 102 ? -1.339 3.879 -4.720 1.00 84.38 102 TYR A C 1
ATOM 822 O O . TYR A 1 102 ? -1.761 2.725 -4.625 1.00 84.38 102 TYR A O 1
ATOM 830 N N . GLY A 1 103 ? -1.543 4.622 -5.808 1.00 85.88 103 GLY A N 1
ATOM 831 C CA . GLY A 1 103 ? -2.424 4.222 -6.898 1.00 85.88 103 GLY A CA 1
ATOM 832 C C . GLY A 1 103 ? -3.892 4.494 -6.568 1.00 85.88 103 GLY A C 1
ATOM 833 O O . GLY A 1 103 ? -4.225 5.333 -5.727 1.00 85.88 103 GLY A O 1
ATOM 834 N N . CYS A 1 104 ? -4.796 3.794 -7.252 1.00 87.94 104 CYS A N 1
ATOM 835 C CA . CYS A 1 104 ? -6.230 4.051 -7.137 1.00 87.94 104 CYS A CA 1
ATOM 836 C C . CYS A 1 104 ? -6.834 3.355 -5.907 1.00 87.94 104 CYS A C 1
ATOM 838 O O . CYS A 1 104 ? -6.774 2.132 -5.798 1.00 87.94 104 CYS A O 1
ATOM 840 N N . ALA A 1 105 ? -7.469 4.102 -5.003 1.00 89.69 105 ALA A N 1
ATOM 841 C CA . ALA A 1 105 ? -8.112 3.539 -3.815 1.00 89.69 105 ALA A CA 1
ATOM 842 C C . ALA A 1 105 ? -9.338 2.671 -4.171 1.00 89.69 105 ALA A C 1
ATOM 844 O O . ALA A 1 105 ? -10.273 3.125 -4.830 1.00 89.69 105 ALA A O 1
ATOM 845 N N . GLN A 1 106 ? -9.365 1.427 -3.693 1.00 88.12 106 GLN A N 1
ATOM 846 C CA . GLN A 1 106 ? -10.425 0.447 -3.938 1.00 88.12 106 GLN A CA 1
ATOM 847 C C . GLN A 1 106 ? -11.066 0.016 -2.621 1.00 88.12 106 GLN A C 1
ATOM 849 O O . GLN A 1 106 ? -10.411 -0.592 -1.780 1.00 88.12 106 GLN A O 1
ATOM 854 N N . HIS A 1 107 ? -12.362 0.285 -2.454 1.00 83.56 107 HIS A N 1
ATOM 855 C CA . HIS A 1 107 ? -13.064 -0.023 -1.205 1.00 83.56 107 HIS A CA 1
ATOM 856 C C . HIS A 1 107 ? -13.503 -1.486 -1.103 1.00 83.56 107 HIS A C 1
ATOM 858 O O . HIS A 1 107 ? -13.510 -2.019 -0.009 1.00 83.56 107 HIS A O 1
ATOM 864 N N . GLN A 1 108 ? -13.853 -2.159 -2.207 1.00 86.00 108 GLN A N 1
ATOM 865 C CA . GLN A 1 108 ? -14.202 -3.597 -2.255 1.00 86.00 108 GLN A CA 1
ATOM 866 C C . GLN A 1 108 ? -15.108 -4.121 -1.105 1.00 86.00 108 GLN A C 1
ATOM 868 O O . GLN A 1 108 ? -15.006 -5.280 -0.714 1.00 86.00 108 GLN A O 1
ATOM 873 N N . GLY A 1 109 ? -15.995 -3.285 -0.547 1.00 89.00 109 GLY A N 1
ATOM 874 C CA . GLY A 1 109 ? -16.845 -3.643 0.603 1.00 89.00 109 GLY A CA 1
ATOM 875 C C . GLY A 1 109 ? -16.120 -3.730 1.957 1.00 89.00 109 GLY A C 1
ATOM 876 O O . GLY A 1 109 ? -16.685 -4.247 2.920 1.00 89.00 109 GLY A O 1
ATOM 877 N N . ARG A 1 110 ? -14.884 -3.238 2.044 1.00 92.94 110 ARG A N 1
ATOM 878 C CA . ARG A 1 110 ? -14.048 -3.185 3.246 1.00 92.94 110 ARG A CA 1
ATOM 879 C C . ARG A 1 110 ? -14.057 -1.799 3.880 1.00 92.94 110 ARG A C 1
ATOM 881 O O . ARG A 1 110 ? -14.275 -0.789 3.216 1.00 92.94 110 ARG A O 1
ATOM 888 N N . LEU A 1 111 ? -13.763 -1.779 5.175 1.00 93.06 111 LEU A N 1
ATOM 889 C CA . LEU A 1 111 ? -13.716 -0.594 6.021 1.00 93.06 111 LEU A CA 1
ATOM 890 C C . LEU A 1 111 ? -12.654 0.415 5.563 1.00 93.06 111 LEU A C 1
ATOM 892 O O . LEU A 1 111 ? -12.900 1.619 5.566 1.00 93.06 111 LEU A O 1
ATOM 896 N N . LEU A 1 112 ? -11.463 -0.079 5.221 1.00 91.56 112 LEU A N 1
ATOM 897 C CA . LEU A 1 112 ? -10.371 0.718 4.674 1.00 91.56 112 LEU A CA 1
ATOM 898 C C . LEU A 1 112 ? -10.118 0.286 3.229 1.00 91.56 112 LEU A C 1
ATOM 900 O O . LEU A 1 112 ? -10.056 -0.921 2.972 1.00 91.56 112 LEU A O 1
ATOM 904 N N . PRO A 1 113 ? -9.936 1.233 2.293 1.00 88.56 113 PRO A N 1
ATOM 905 C CA . PRO A 1 113 ? -9.574 0.879 0.936 1.00 88.56 113 PRO A CA 1
ATOM 906 C C . PRO A 1 113 ? -8.152 0.314 0.858 1.00 88.56 113 PRO A C 1
ATOM 908 O O . PRO A 1 113 ? -7.308 0.544 1.729 1.00 88.56 113 PRO A O 1
ATOM 911 N N . VAL A 1 114 ? -7.893 -0.401 -0.233 1.00 83.25 114 VAL A N 1
ATOM 912 C CA . VAL A 1 114 ? -6.553 -0.818 -0.666 1.00 83.25 114 VAL A CA 1
ATOM 913 C C . VAL A 1 114 ? -6.160 -0.050 -1.928 1.00 83.25 114 VAL A C 1
ATOM 915 O O . VAL A 1 114 ? -7.015 0.279 -2.749 1.00 83.25 114 VAL A O 1
ATOM 918 N N . GLY A 1 115 ? -4.877 0.250 -2.093 1.00 82.62 115 GLY A N 1
ATOM 919 C CA . GLY A 1 115 ? -4.350 0.915 -3.281 1.00 82.62 115 GLY A CA 1
ATOM 920 C C . GLY A 1 115 ? -4.127 -0.068 -4.431 1.00 82.62 115 GLY A C 1
ATOM 921 O O . GLY A 1 115 ? -3.364 -1.032 -4.342 1.00 82.62 115 GLY A O 1
ATOM 922 N N . ARG A 1 116 ? -4.792 0.176 -5.556 1.00 86.12 116 ARG A N 1
ATOM 923 C CA . ARG A 1 116 ? -4.591 -0.570 -6.796 1.00 86.12 116 ARG A CA 1
ATOM 924 C C . ARG A 1 116 ? -3.568 0.156 -7.663 1.00 86.12 116 ARG A C 1
ATOM 926 O O . ARG A 1 116 ? -3.917 0.985 -8.503 1.00 86.12 116 ARG A O 1
ATOM 933 N N . ASP A 1 117 ? -2.305 -0.181 -7.428 1.00 88.25 117 ASP A N 1
ATOM 934 C CA . ASP A 1 117 ? -1.164 0.294 -8.214 1.00 88.25 117 ASP A CA 1
ATOM 935 C C . ASP A 1 117 ? -1.142 -0.304 -9.639 1.00 88.25 117 ASP A C 1
ATOM 937 O O . ASP A 1 117 ? -1.767 -1.338 -9.921 1.00 88.25 117 ASP A O 1
ATOM 941 N N . ALA A 1 118 ? -0.401 0.336 -10.547 1.00 91.38 118 ALA A N 1
ATOM 942 C CA . ALA A 1 118 ? -0.267 -0.097 -11.940 1.00 91.38 118 ALA A CA 1
ATOM 943 C C . ALA A 1 118 ? 0.181 -1.566 -12.115 1.00 91.38 118 ALA A C 1
ATOM 945 O O . ALA A 1 118 ? -0.258 -2.246 -13.049 1.00 91.38 118 ALA A O 1
ATOM 946 N N . LEU A 1 119 ? 1.020 -2.095 -11.217 1.00 90.19 119 LEU A N 1
ATOM 947 C CA . LEU A 1 119 ? 1.468 -3.489 -11.272 1.00 90.19 119 LEU A CA 1
ATOM 948 C C . LEU A 1 119 ? 0.342 -4.454 -10.870 1.00 90.19 119 LEU A C 1
ATOM 950 O O . LEU A 1 119 ? 0.136 -5.471 -11.528 1.00 90.19 119 LEU A O 1
ATOM 954 N N . SER A 1 120 ? -0.430 -4.127 -9.839 1.00 88.12 120 SER A N 1
ATOM 955 C CA . SER A 1 120 ? -1.592 -4.895 -9.381 1.00 88.12 120 SER A CA 1
ATOM 956 C C . SER A 1 120 ? -2.636 -4.993 -10.493 1.00 88.12 120 SER A C 1
ATOM 958 O O . SER A 1 120 ? -3.132 -6.083 -10.792 1.00 88.12 120 SER A O 1
ATOM 960 N N . GLN A 1 121 ? -2.890 -3.882 -11.190 1.00 89.81 121 GLN A N 1
ATOM 961 C CA . GLN A 1 121 ? -3.754 -3.861 -12.372 1.00 89.81 121 GLN A CA 1
ATOM 962 C C . GLN A 1 121 ? -3.227 -4.743 -13.498 1.00 89.81 121 GLN A C 1
ATOM 964 O O . GLN A 1 121 ? -3.977 -5.542 -14.063 1.00 89.81 121 GLN A O 1
ATOM 969 N N . ALA A 1 122 ? -1.937 -4.630 -13.813 1.00 91.56 122 ALA A N 1
ATOM 970 C CA . ALA A 1 122 ? -1.297 -5.433 -14.846 1.00 91.56 122 ALA A CA 1
ATOM 971 C C . ALA A 1 122 ? -1.392 -6.932 -14.544 1.00 91.56 122 ALA A C 1
ATOM 973 O O . ALA A 1 122 ? -1.731 -7.731 -15.421 1.00 91.56 122 ALA A O 1
ATOM 974 N N . LEU A 1 123 ? -1.145 -7.314 -13.292 1.00 89.12 123 LEU A N 1
ATOM 975 C CA . LEU A 1 123 ? -1.238 -8.690 -12.817 1.00 89.12 123 LEU A CA 1
ATOM 976 C C . LEU A 1 123 ? -2.667 -9.239 -12.878 1.00 89.12 123 LEU A C 1
ATOM 978 O O . LEU A 1 123 ? -2.836 -10.430 -13.120 1.00 89.12 123 LEU A O 1
ATOM 982 N N . LEU A 1 124 ? -3.699 -8.413 -12.688 1.00 88.06 124 LEU A N 1
ATOM 983 C CA . LEU A 1 124 ? -5.093 -8.826 -12.884 1.00 88.06 124 LEU A CA 1
ATOM 984 C C . LEU A 1 124 ? -5.434 -8.968 -14.375 1.00 88.06 124 LEU A C 1
ATOM 986 O O . LEU A 1 124 ? -5.965 -10.001 -14.783 1.00 88.06 124 LEU A O 1
ATOM 990 N N . LYS A 1 125 ? -5.070 -7.973 -15.198 1.00 89.81 125 LYS A N 1
ATOM 991 C CA . LYS A 1 125 ? -5.358 -7.923 -16.646 1.00 89.81 125 LYS A CA 1
ATOM 992 C C . LYS A 1 125 ? -4.658 -9.040 -17.441 1.00 89.81 125 LYS A C 1
ATOM 994 O O . LYS A 1 125 ? -5.147 -9.448 -18.490 1.00 89.81 125 LYS A O 1
ATOM 999 N N . THR A 1 126 ? -3.509 -9.535 -16.975 1.00 89.44 126 THR A N 1
ATOM 1000 C CA . THR A 1 126 ? -2.672 -10.499 -17.726 1.00 89.44 126 THR A CA 1
ATOM 1001 C C . THR A 1 126 ? -2.897 -11.965 -17.352 1.00 89.44 126 THR A C 1
ATOM 1003 O O . THR A 1 126 ? -2.282 -12.854 -17.951 1.00 89.44 126 THR A O 1
ATOM 1006 N N . ARG A 1 127 ? -3.793 -12.252 -16.400 1.00 84.44 127 ARG A N 1
ATOM 1007 C CA . ARG A 1 127 ? -4.106 -13.625 -15.984 1.00 84.44 127 ARG A CA 1
ATOM 1008 C C . ARG A 1 127 ? -4.821 -14.436 -17.074 1.00 84.44 127 ARG A C 1
ATOM 1010 O O . ARG A 1 127 ? -5.583 -13.877 -17.858 1.00 84.44 127 ARG A O 1
ATOM 1017 N N . PRO A 1 128 ? -4.629 -15.770 -17.093 1.00 83.12 128 PRO A N 1
ATOM 1018 C CA . PRO A 1 128 ? -3.649 -16.529 -16.300 1.00 83.12 128 PRO A CA 1
ATOM 1019 C C . PRO A 1 128 ? -2.237 -16.539 -16.927 1.00 83.12 128 PRO A C 1
ATOM 1021 O O . PRO A 1 128 ? -1.277 -16.948 -16.285 1.00 83.12 128 PRO A O 1
ATOM 1024 N N . HIS A 1 129 ? -2.092 -16.074 -18.170 1.00 84.00 129 HIS A N 1
ATOM 1025 C CA . HIS A 1 129 ? -0.895 -16.252 -18.998 1.00 84.00 129 HIS A CA 1
ATOM 1026 C C . HIS A 1 1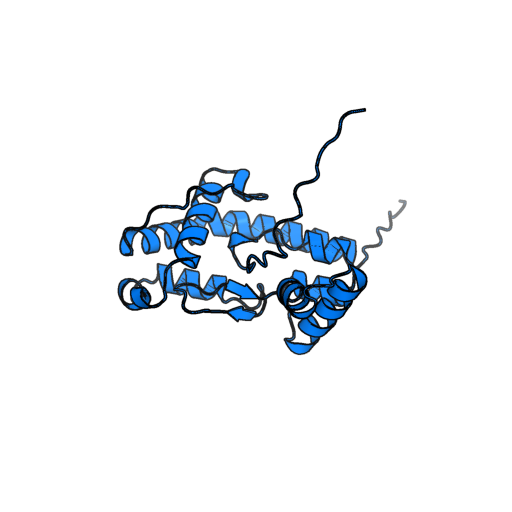29 ? 0.097 -15.083 -18.887 1.00 84.00 129 HIS A C 1
ATOM 1028 O O . HIS A 1 129 ? 0.400 -14.406 -19.877 1.00 84.00 129 HIS A O 1
ATOM 1034 N N . TRP A 1 130 ? 0.598 -14.822 -17.684 1.00 84.25 130 TRP A N 1
ATOM 1035 C CA . TRP A 1 130 ? 1.523 -13.717 -17.456 1.00 84.25 130 TRP A CA 1
ATOM 1036 C C . TRP A 1 130 ? 2.938 -14.034 -17.975 1.00 84.25 130 TRP A C 1
ATOM 1038 O O . TRP A 1 130 ? 3.418 -15.163 -17.911 1.00 84.25 130 TRP A O 1
ATOM 1048 N N . THR A 1 131 ? 3.616 -13.012 -18.495 1.00 89.50 131 THR A N 1
ATOM 1049 C CA . THR A 1 131 ? 5.069 -13.003 -18.729 1.00 89.50 131 THR A CA 1
ATOM 1050 C C . THR A 1 131 ? 5.609 -11.661 -18.254 1.00 89.50 131 THR A C 1
ATOM 1052 O O . THR A 1 131 ? 4.842 -10.698 -18.190 1.00 89.50 131 THR A O 1
ATOM 1055 N N . ILE A 1 132 ? 6.910 -11.561 -17.959 1.00 89.88 132 ILE A N 1
ATOM 1056 C CA . ILE A 1 132 ? 7.524 -10.289 -17.532 1.00 89.88 132 ILE A CA 1
ATOM 1057 C C . ILE A 1 132 ? 7.201 -9.180 -18.542 1.00 89.88 132 ILE A C 1
ATOM 1059 O O . ILE A 1 132 ? 6.625 -8.168 -18.168 1.00 89.88 132 ILE A O 1
ATOM 1063 N N . ALA A 1 133 ? 7.448 -9.414 -19.834 1.00 92.12 133 ALA A N 1
ATOM 1064 C CA . ALA A 1 133 ? 7.173 -8.430 -20.882 1.00 92.12 133 ALA A CA 1
ATOM 1065 C C . ALA A 1 133 ? 5.693 -8.007 -20.943 1.00 92.12 133 ALA A C 1
ATOM 1067 O O . ALA A 1 133 ? 5.396 -6.819 -21.061 1.00 92.12 133 ALA A O 1
ATOM 1068 N N . ARG A 1 134 ? 4.753 -8.960 -20.827 1.00 93.38 134 ARG A N 1
ATOM 1069 C CA . ARG A 1 134 ? 3.311 -8.656 -20.845 1.00 93.38 134 ARG A CA 1
ATOM 1070 C C . ARG A 1 134 ? 2.878 -7.859 -19.621 1.00 93.38 134 ARG A C 1
ATOM 1072 O O . ARG A 1 134 ? 2.089 -6.932 -19.764 1.00 93.38 134 ARG A O 1
ATOM 1079 N N . VAL A 1 135 ? 3.379 -8.217 -18.440 1.00 93.12 135 VAL A N 1
ATOM 1080 C CA . VAL A 1 135 ? 3.074 -7.511 -17.190 1.00 93.12 135 VAL A CA 1
ATOM 1081 C C . VAL A 1 135 ? 3.668 -6.107 -17.219 1.00 93.12 135 VAL A C 1
ATOM 1083 O O . VAL A 1 135 ? 2.955 -5.160 -16.916 1.00 93.12 135 VAL A O 1
ATOM 1086 N N . THR A 1 136 ? 4.918 -5.939 -17.656 1.00 94.50 136 THR A N 1
ATOM 1087 C CA . THR A 1 136 ? 5.553 -4.618 -17.777 1.00 94.50 136 THR A CA 1
ATOM 1088 C C . THR A 1 136 ? 4.797 -3.715 -18.754 1.00 94.50 136 THR A C 1
ATOM 1090 O O . THR A 1 136 ? 4.503 -2.570 -18.418 1.00 94.50 136 THR A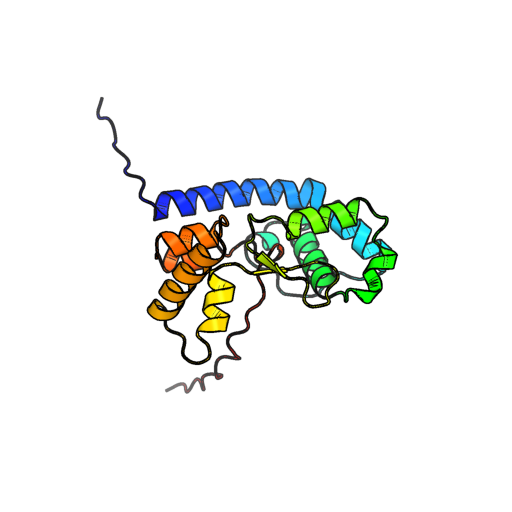 O 1
ATOM 1093 N N . ALA A 1 137 ? 4.405 -4.231 -19.924 1.00 95.38 137 ALA A N 1
ATOM 1094 C CA . ALA A 1 137 ? 3.619 -3.465 -20.893 1.00 95.38 137 ALA A CA 1
ATOM 1095 C C . ALA A 1 137 ? 2.216 -3.111 -20.364 1.00 95.38 137 ALA A C 1
ATOM 1097 O O . ALA A 1 137 ? 1.751 -1.985 -20.536 1.00 95.38 137 ALA A O 1
ATOM 1098 N N . ALA A 1 138 ? 1.547 -4.048 -19.686 1.00 95.50 138 ALA A N 1
ATOM 1099 C CA . ALA A 1 138 ? 0.241 -3.795 -19.081 1.00 95.50 138 ALA A CA 1
ATOM 1100 C C . ALA A 1 138 ? 0.319 -2.801 -17.909 1.00 95.50 138 ALA A C 1
ATOM 1102 O O . ALA A 1 138 ? -0.606 -2.012 -17.730 1.00 95.50 138 ALA A O 1
ATOM 1103 N N . ALA A 1 139 ? 1.415 -2.804 -17.145 1.00 94.69 139 ALA A N 1
ATOM 1104 C CA . ALA A 1 139 ? 1.647 -1.845 -16.069 1.00 94.69 139 ALA A CA 1
ATOM 1105 C C . ALA A 1 139 ? 1.868 -0.439 -16.630 1.00 94.69 139 ALA A C 1
ATOM 1107 O O . ALA A 1 139 ? 1.289 0.509 -16.112 1.00 94.69 139 ALA A O 1
ATOM 1108 N N . LEU A 1 140 ? 2.637 -0.297 -17.718 1.00 96.38 140 LEU A N 1
ATOM 1109 C CA . LEU A 1 140 ? 2.770 0.984 -18.418 1.00 96.38 140 LEU A CA 1
ATOM 1110 C C . LEU A 1 140 ? 1.399 1.521 -18.845 1.00 96.38 140 LEU A C 1
ATOM 1112 O O . LEU A 1 140 ? 1.085 2.675 -18.564 1.00 96.38 140 LEU A O 1
ATOM 1116 N N . ALA A 1 141 ? 0.590 0.682 -19.497 1.00 96.56 141 ALA A N 1
ATOM 1117 C CA . ALA A 1 141 ? -0.735 1.078 -19.961 1.00 96.56 141 ALA A CA 1
ATOM 1118 C C . ALA A 1 141 ? -1.637 1.517 -18.796 1.00 96.56 141 ALA A C 1
ATOM 1120 O O . ALA A 1 141 ? -2.266 2.565 -18.884 1.00 96.56 141 ALA A O 1
ATOM 1121 N N . ALA A 1 142 ? -1.641 0.771 -17.684 1.00 94.25 142 ALA A N 1
ATOM 1122 C CA . ALA A 1 142 ? -2.389 1.138 -16.480 1.00 94.25 142 ALA A CA 1
ATOM 1123 C C . ALA A 1 142 ? -1.903 2.468 -15.874 1.00 94.25 142 ALA A C 1
ATOM 1125 O O . ALA A 1 142 ? -2.708 3.336 -15.554 1.00 94.25 142 ALA A O 1
ATOM 1126 N N . ALA A 1 143 ? -0.585 2.673 -15.784 1.00 94.19 143 ALA A N 1
ATOM 1127 C CA . ALA A 1 143 ? -0.015 3.910 -15.253 1.00 94.19 143 ALA A CA 1
ATOM 1128 C C . ALA A 1 143 ? -0.304 5.143 -16.131 1.00 94.19 143 ALA A C 1
ATOM 1130 O O . ALA A 1 143 ? -0.269 6.275 -15.645 1.00 94.19 143 ALA A O 1
ATOM 1131 N N . GLN A 1 144 ? -0.535 4.952 -17.431 1.00 95.00 144 GLN A N 1
ATOM 1132 C CA . GLN A 1 144 ? -0.956 6.014 -18.348 1.00 95.00 144 GLN A CA 1
ATOM 1133 C C . GLN A 1 144 ? -2.459 6.283 -18.256 1.00 95.00 144 GLN A C 1
ATOM 1135 O O . GLN A 1 144 ? -2.858 7.442 -18.257 1.00 95.00 144 GLN A O 1
ATOM 1140 N N . GLU A 1 145 ? -3.265 5.224 -18.176 1.00 93.62 145 GLU A N 1
ATOM 1141 C CA . GLU A 1 145 ? -4.727 5.287 -18.085 1.00 93.62 145 GLU A CA 1
ATOM 1142 C C . GLU A 1 145 ? -5.184 6.048 -16.832 1.00 93.62 145 GLU A C 1
ATOM 1144 O O . GLU A 1 145 ? -6.012 6.951 -16.937 1.00 93.62 145 GLU A O 1
ATOM 1149 N N . ASP A 1 146 ? -4.578 5.752 -15.681 1.00 88.06 146 ASP A N 1
ATOM 1150 C CA . ASP A 1 146 ? -4.982 6.317 -14.386 1.00 88.06 146 ASP A CA 1
ATOM 1151 C C . ASP A 1 146 ? -4.173 7.550 -13.957 1.00 88.06 146 ASP A C 1
ATOM 1153 O O . ASP A 1 146 ? -4.354 8.053 -12.849 1.00 88.06 146 ASP A O 1
ATOM 1157 N N . ASP A 1 147 ? -3.250 8.013 -14.804 1.00 90.25 147 ASP A N 1
ATOM 1158 C CA . ASP A 1 147 ? -2.213 8.982 -14.436 1.00 90.25 147 ASP A CA 1
ATOM 1159 C C . ASP A 1 147 ? -1.525 8.635 -13.093 1.00 90.25 147 ASP A C 1
ATOM 1161 O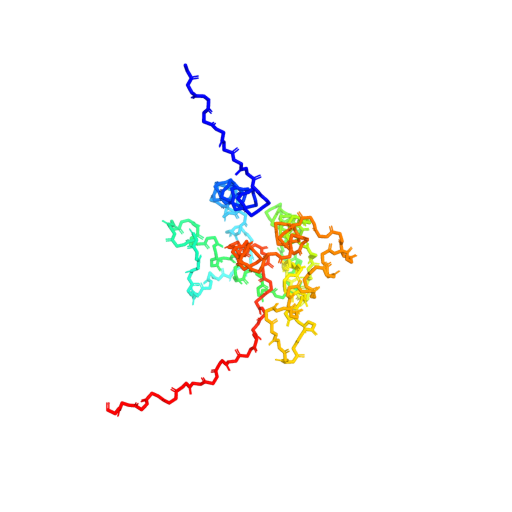 O . ASP A 1 147 ? -1.388 9.461 -12.193 1.00 90.25 147 ASP A O 1
ATOM 1165 N N . ASP A 1 148 ? -1.107 7.372 -12.939 1.00 89.94 148 ASP A N 1
ATOM 1166 C CA . ASP A 1 148 ? -0.574 6.850 -11.677 1.00 89.94 148 ASP A CA 1
ATOM 1167 C C . ASP A 1 148 ? 0.763 7.524 -11.313 1.00 89.94 148 ASP A C 1
ATOM 1169 O O . ASP A 1 148 ? 1.809 7.281 -11.929 1.00 89.94 148 ASP A O 1
ATOM 1173 N N . ILE A 1 149 ? 0.717 8.383 -10.291 1.00 90.25 149 ILE A N 1
ATOM 1174 C CA . ILE A 1 149 ? 1.871 9.109 -9.744 1.00 90.25 149 ILE A CA 1
ATOM 1175 C C . ILE A 1 149 ? 2.589 8.351 -8.619 1.00 90.25 149 ILE A C 1
ATOM 1177 O O . ILE A 1 149 ? 3.546 8.880 -8.046 1.00 90.25 149 ILE A O 1
ATOM 1181 N N . SER A 1 150 ? 2.135 7.146 -8.263 1.00 89.56 150 SER A N 1
ATOM 1182 C CA . SER A 1 150 ? 2.814 6.312 -7.271 1.00 89.56 150 SER A CA 1
ATOM 1183 C C . SER A 1 150 ? 4.218 5.928 -7.738 1.00 89.56 150 SER A C 1
ATOM 1185 O O . SER A 1 150 ? 4.535 5.958 -8.929 1.00 89.56 150 SER A O 1
ATOM 1187 N N . LEU A 1 151 ? 5.071 5.498 -6.805 1.00 89.94 151 LEU A N 1
ATOM 1188 C CA . LEU A 1 151 ? 6.390 4.959 -7.152 1.00 89.94 151 LEU A CA 1
ATOM 1189 C C . LEU A 1 151 ? 6.280 3.805 -8.161 1.00 89.94 151 LEU A C 1
ATOM 1191 O O . LEU A 1 151 ? 7.041 3.757 -9.127 1.00 89.94 151 LEU A O 1
ATOM 1195 N N . VAL A 1 152 ? 5.280 2.935 -8.003 1.00 90.44 152 VAL A N 1
ATOM 1196 C CA . VAL A 1 152 ? 4.997 1.834 -8.935 1.00 90.44 152 VAL A CA 1
ATOM 1197 C C . VAL A 1 152 ? 4.557 2.362 -10.306 1.00 90.44 152 VAL A C 1
ATOM 1199 O O . VAL A 1 152 ? 5.038 1.866 -11.326 1.00 90.44 152 VAL A O 1
ATOM 1202 N N . GLY A 1 153 ? 3.710 3.394 -10.354 1.00 92.12 153 GLY A N 1
ATOM 1203 C CA . GLY A 1 153 ? 3.310 4.067 -11.595 1.00 92.12 153 GLY A CA 1
ATOM 1204 C C . GLY A 1 153 ? 4.495 4.700 -12.332 1.00 92.12 153 GLY A C 1
ATOM 1205 O O . GLY A 1 153 ? 4.659 4.524 -13.543 1.00 92.12 153 GLY A O 1
ATOM 1206 N N . LEU A 1 154 ? 5.402 5.350 -11.598 1.00 92.56 154 LEU A N 1
ATOM 1207 C CA . LEU A 1 154 ? 6.648 5.886 -12.152 1.00 92.56 154 LEU A CA 1
ATOM 1208 C C . LEU A 1 154 ? 7.570 4.772 -12.673 1.00 92.56 154 LEU A C 1
ATOM 1210 O O . LEU A 1 154 ? 8.106 4.890 -13.777 1.00 92.56 154 LEU A O 1
ATOM 1214 N N . ALA A 1 155 ? 7.716 3.665 -11.940 1.00 92.44 155 ALA A N 1
ATOM 1215 C CA . ALA A 1 155 ? 8.487 2.508 -12.398 1.00 92.44 155 ALA A CA 1
ATOM 1216 C C . ALA A 1 155 ? 7.899 1.871 -13.662 1.00 92.44 155 ALA A C 1
ATOM 1218 O O . ALA A 1 155 ? 8.641 1.518 -14.582 1.00 92.44 155 ALA A O 1
ATOM 1219 N N . ALA A 1 156 ? 6.571 1.776 -13.740 1.00 93.88 156 ALA A N 1
ATOM 1220 C CA . ALA A 1 156 ? 5.870 1.272 -14.913 1.00 93.88 156 ALA A CA 1
ATOM 1221 C C . ALA A 1 156 ? 6.148 2.137 -16.152 1.00 93.88 156 ALA A C 1
ATOM 1223 O O . ALA A 1 156 ? 6.403 1.604 -17.232 1.00 93.88 156 ALA A O 1
ATOM 1224 N N . ARG A 1 157 ? 6.199 3.467 -15.989 1.00 94.12 157 ARG A N 1
ATOM 1225 C CA . ARG A 1 157 ? 6.531 4.422 -17.064 1.00 94.12 157 ARG A CA 1
ATOM 1226 C C . ARG A 1 157 ? 7.970 4.298 -17.563 1.00 94.12 157 ARG A C 1
ATOM 1228 O O . ARG A 1 157 ? 8.223 4.497 -18.749 1.00 94.12 157 ARG A O 1
ATOM 1235 N N . VAL A 1 158 ? 8.899 3.924 -16.687 1.00 93.44 158 VAL A N 1
ATOM 1236 C CA . VAL A 1 158 ? 10.298 3.641 -17.056 1.00 93.44 158 VAL A CA 1
ATOM 1237 C C . VAL A 1 158 ? 10.445 2.264 -17.724 1.00 93.44 158 VAL A C 1
ATOM 1239 O O . VAL A 1 158 ? 11.464 2.007 -18.360 1.00 93.44 158 VAL A O 1
ATOM 1242 N N . GLN A 1 159 ? 9.417 1.406 -17.651 1.00 92.31 159 GLN A N 1
ATOM 1243 C CA . GLN A 1 159 ? 9.385 0.055 -18.233 1.00 92.31 159 GLN A CA 1
ATOM 1244 C C . GLN A 1 159 ? 10.522 -0.851 -17.738 1.00 92.31 159 GLN A C 1
ATOM 1246 O O . GLN A 1 159 ? 10.937 -1.795 -18.412 1.00 92.31 159 GLN A O 1
ATOM 1251 N N . ASP A 1 160 ? 11.018 -0.583 -16.533 1.00 89.38 160 ASP A N 1
ATOM 1252 C CA . ASP A 1 160 ? 12.069 -1.373 -15.912 1.00 89.38 160 ASP A CA 1
ATOM 1253 C C . ASP A 1 160 ? 11.445 -2.425 -14.997 1.00 89.38 160 ASP A C 1
ATOM 1255 O O . ASP A 1 160 ? 10.952 -2.112 -13.915 1.00 89.38 160 ASP A O 1
ATOM 1259 N N . ALA A 1 161 ? 11.467 -3.686 -15.433 1.00 87.19 161 ALA A N 1
ATOM 1260 C CA . ALA A 1 161 ? 10.868 -4.786 -14.684 1.00 87.19 161 ALA A CA 1
ATOM 1261 C C . ALA A 1 161 ? 11.476 -4.967 -13.282 1.00 87.19 161 ALA A C 1
ATOM 1263 O O . ALA A 1 161 ? 10.750 -5.331 -12.361 1.00 87.19 161 ALA A O 1
ATOM 1264 N N . VAL A 1 162 ? 12.773 -4.687 -13.102 1.00 86.69 162 VAL A N 1
ATOM 1265 C CA . VAL A 1 162 ? 13.441 -4.824 -11.797 1.00 86.69 162 VAL A CA 1
ATOM 1266 C C . VAL A 1 162 ? 12.913 -3.764 -10.844 1.00 86.69 162 VAL A C 1
ATOM 1268 O O . VAL A 1 162 ? 12.477 -4.086 -9.740 1.00 86.69 162 VAL A O 1
ATOM 1271 N N . VAL A 1 163 ? 12.891 -2.509 -11.292 1.00 87.50 163 VAL A N 1
ATOM 1272 C CA . VAL A 1 163 ? 12.374 -1.393 -10.491 1.00 87.50 163 VAL A CA 1
ATOM 1273 C C . VAL A 1 163 ? 10.889 -1.600 -10.202 1.00 87.50 163 VAL A C 1
ATOM 1275 O O . VAL A 1 163 ? 10.468 -1.476 -9.059 1.00 87.50 163 VAL A O 1
ATOM 1278 N N . LEU A 1 164 ? 10.105 -2.020 -11.196 1.00 86.50 164 LEU A N 1
ATOM 1279 C CA . LEU A 1 164 ? 8.676 -2.292 -11.039 1.00 86.50 164 LEU A CA 1
ATOM 1280 C C . LEU A 1 164 ? 8.392 -3.330 -9.944 1.00 86.50 164 LEU A C 1
ATOM 1282 O O . LEU A 1 164 ? 7.429 -3.179 -9.197 1.00 86.50 164 LEU A O 1
ATOM 1286 N N . THR A 1 165 ? 9.235 -4.360 -9.818 1.00 80.75 165 THR A N 1
ATOM 1287 C CA . THR A 1 165 ? 9.124 -5.336 -8.722 1.00 80.75 165 THR A CA 1
ATOM 1288 C C . THR A 1 165 ? 9.672 -4.825 -7.392 1.00 80.75 165 THR A C 1
ATOM 1290 O O . THR A 1 165 ? 9.124 -5.166 -6.348 1.00 80.75 165 THR A O 1
ATOM 1293 N N . ALA A 1 166 ? 10.733 -4.015 -7.416 1.00 82.38 166 ALA A N 1
ATOM 1294 C CA . ALA A 1 166 ? 11.401 -3.530 -6.212 1.00 82.38 166 ALA A CA 1
ATOM 1295 C C . ALA A 1 166 ? 10.579 -2.472 -5.467 1.00 82.38 166 ALA A C 1
ATOM 1297 O O . ALA A 1 166 ? 10.582 -2.458 -4.246 1.00 82.38 166 ALA A O 1
ATOM 1298 N N . LEU A 1 167 ? 9.825 -1.621 -6.169 1.00 82.31 167 LEU A N 1
ATOM 1299 C CA . LEU A 1 167 ? 9.100 -0.497 -5.554 1.00 82.31 167 LEU A CA 1
ATOM 1300 C C . LEU A 1 167 ? 7.802 -0.889 -4.833 1.00 82.31 167 LEU A C 1
ATOM 1302 O O . LEU A 1 167 ? 6.954 -0.039 -4.564 1.00 82.31 167 LEU A O 1
ATOM 1306 N N . ARG A 1 168 ? 7.638 -2.178 -4.518 1.00 73.19 168 ARG A N 1
ATOM 1307 C CA . ARG A 1 168 ? 6.429 -2.735 -3.909 1.00 73.19 168 ARG A CA 1
ATOM 1308 C C . ARG A 1 168 ? 6.501 -2.922 -2.391 1.00 73.19 168 ARG A C 1
ATOM 1310 O O . ARG A 1 168 ? 5.676 -3.627 -1.824 1.00 73.19 168 ARG A O 1
ATOM 1317 N N . GLU A 1 169 ? 7.478 -2.324 -1.716 1.00 61.88 169 GLU A N 1
ATOM 1318 C CA . GLU A 1 169 ? 7.824 -2.713 -0.342 1.00 61.88 169 GLU A CA 1
ATOM 1319 C C . GLU A 1 169 ? 6.841 -2.264 0.757 1.00 61.88 169 GLU A C 1
ATOM 1321 O O . GLU A 1 169 ? 6.762 -2.925 1.791 1.00 61.88 169 GLU A O 1
ATOM 1326 N N . SER A 1 170 ? 6.017 -1.229 0.553 1.00 58.06 170 SER A N 1
ATOM 1327 C CA . SER A 1 170 ? 4.979 -0.838 1.534 1.00 58.06 170 SER A CA 1
ATOM 1328 C C . SER A 1 170 ? 3.651 -1.576 1.311 1.00 58.06 170 SER A C 1
ATOM 1330 O O . SER A 1 170 ? 2.574 -0.979 1.254 1.00 58.06 170 SER A O 1
ATOM 1332 N N . VAL A 1 171 ? 3.720 -2.909 1.212 1.00 58.88 171 VAL A N 1
ATOM 1333 C CA . VAL A 1 171 ? 2.592 -3.812 0.894 1.00 58.88 171 VAL A CA 1
ATOM 1334 C C . VAL A 1 171 ? 1.398 -3.641 1.856 1.00 58.88 171 VAL A C 1
ATOM 1336 O O . VAL A 1 171 ? 0.261 -3.938 1.495 1.00 58.88 171 VAL A O 1
ATOM 1339 N N . VAL A 1 172 ? 1.632 -3.173 3.087 1.00 56.19 172 VAL A N 1
ATOM 1340 C CA . VAL A 1 172 ? 0.583 -2.933 4.099 1.00 56.19 172 VAL A CA 1
ATOM 1341 C C . VAL A 1 172 ? -0.262 -1.715 3.781 1.00 56.19 172 VAL A C 1
ATOM 1343 O O . VAL A 1 172 ? -1.457 -1.722 4.053 1.00 56.19 172 VAL A O 1
ATOM 1346 N N . LEU A 1 173 ? 0.342 -0.663 3.236 1.00 53.44 173 LEU A N 1
ATOM 1347 C CA . LEU A 1 173 ? -0.354 0.601 3.031 1.00 53.44 173 LEU A CA 1
ATOM 1348 C C . LEU A 1 173 ? -1.253 0.567 1.803 1.00 53.44 173 LEU A C 1
ATOM 1350 O O . LEU A 1 173 ? -2.249 1.285 1.779 1.00 53.44 173 LEU A O 1
ATOM 1354 N N . TYR A 1 174 ? -0.924 -0.259 0.806 1.00 52.47 174 TYR A N 1
ATOM 1355 C CA . TYR A 1 174 ? -1.611 -0.176 -0.475 1.00 52.47 174 TYR A CA 1
ATOM 1356 C C . TYR A 1 174 ? -1.832 -1.497 -1.191 1.00 52.47 174 TYR A C 1
ATOM 1358 O O . TYR A 1 174 ? -2.913 -1.689 -1.724 1.00 52.47 174 TYR A O 1
ATOM 1366 N N . ALA A 1 175 ? -0.878 -2.421 -1.204 1.00 52.06 175 ALA A N 1
ATOM 1367 C CA . ALA A 1 175 ? -0.932 -3.502 -2.176 1.00 52.06 175 ALA A CA 1
ATOM 1368 C C . ALA A 1 175 ? -2.137 -4.437 -1.972 1.00 52.06 175 ALA A C 1
ATOM 1370 O O . ALA A 1 175 ? -2.204 -5.215 -1.013 1.00 52.06 175 ALA A O 1
ATOM 1371 N N . GLU A 1 176 ? -3.041 -4.428 -2.957 1.00 57.50 176 GLU A N 1
ATOM 1372 C CA . GLU A 1 176 ? -3.935 -5.549 -3.217 1.00 57.50 176 GLU A CA 1
ATOM 1373 C C . GLU A 1 176 ? -3.061 -6.811 -3.336 1.00 57.50 176 GLU A C 1
ATOM 1375 O O . GLU A 1 176 ? -2.135 -6.892 -4.161 1.00 57.50 176 GLU A O 1
ATOM 1380 N N . VAL A 1 177 ? -3.304 -7.793 -2.462 1.00 58.34 177 VAL A N 1
ATOM 1381 C CA . VAL A 1 177 ? -2.607 -9.081 -2.519 1.00 58.34 177 VAL A CA 1
ATOM 1382 C C . VAL A 1 177 ? -3.197 -9.863 -3.685 1.00 58.34 177 VAL A C 1
ATOM 1384 O O . VAL A 1 177 ? -4.139 -10.643 -3.564 1.00 58.34 177 VAL A O 1
ATOM 1387 N N . VAL A 1 178 ? -2.642 -9.606 -4.860 1.00 50.72 178 VAL A N 1
ATOM 1388 C CA . VAL A 1 178 ? -3.023 -10.246 -6.112 1.00 50.72 178 VAL A CA 1
ATOM 1389 C C . VAL A 1 178 ? -2.398 -11.648 -6.131 1.00 50.72 178 VAL A C 1
ATOM 1391 O O . VAL A 1 178 ? -1.336 -11.866 -6.707 1.00 50.72 178 VAL A O 1
ATOM 1394 N N . LEU A 1 179 ? -3.056 -12.624 -5.491 1.00 53.12 179 LEU A N 1
ATOM 1395 C CA . LEU A 1 179 ? -2.634 -14.037 -5.478 1.00 53.12 179 LEU A CA 1
ATOM 1396 C C . LEU A 1 179 ? -2.699 -14.617 -6.892 1.00 53.12 179 LEU A C 1
ATOM 1398 O O . LEU A 1 179 ? -3.796 -14.863 -7.397 1.00 53.12 179 LEU A O 1
ATOM 1402 N N . LEU A 1 180 ? -1.555 -14.777 -7.565 1.00 47.69 180 LEU A N 1
ATOM 1403 C CA . LEU A 1 180 ? -1.454 -15.260 -8.958 1.00 47.69 180 LEU A CA 1
ATOM 1404 C C . LEU A 1 180 ? -1.769 -16.757 -9.124 1.00 47.69 180 LEU A C 1
ATOM 1406 O O . LEU A 1 180 ? -1.676 -17.286 -10.228 1.00 47.69 180 LEU A O 1
ATOM 1410 N N . GLY A 1 181 ? -2.180 -17.411 -8.040 1.00 41.25 181 GLY A N 1
ATOM 1411 C CA . GLY A 1 181 ? -2.374 -18.848 -7.930 1.00 41.25 181 GLY A CA 1
ATOM 1412 C C . GLY A 1 181 ? -1.473 -19.430 -6.845 1.00 41.25 181 GLY A C 1
ATOM 1413 O O . GLY A 1 181 ? -0.546 -18.776 -6.368 1.00 41.25 181 GLY A O 1
ATOM 1414 N N . ILE A 1 182 ? -1.766 -20.665 -6.450 1.00 46.03 182 ILE A N 1
ATOM 1415 C CA . ILE A 1 182 ? -0.835 -21.488 -5.680 1.00 46.03 182 ILE A CA 1
ATOM 1416 C C . ILE A 1 182 ? 0.145 -22.057 -6.714 1.00 46.03 182 ILE A C 1
ATOM 1418 O O . ILE A 1 182 ? -0.321 -22.720 -7.646 1.00 46.03 182 ILE A O 1
ATOM 1422 N N . PRO A 1 183 ? 1.462 -21.786 -6.631 1.00 47.84 183 PRO A N 1
ATOM 1423 C CA . PRO A 1 183 ? 2.409 -22.460 -7.509 1.00 47.84 183 PRO A CA 1
ATOM 1424 C C . PRO A 1 183 ? 2.254 -23.976 -7.306 1.00 47.84 183 PRO A C 1
ATOM 1426 O O . PRO A 1 183 ? 2.120 -24.407 -6.157 1.00 47.84 183 PRO A O 1
ATOM 1429 N N . PRO A 1 184 ? 2.224 -24.793 -8.375 1.00 49.81 184 PRO A N 1
ATOM 1430 C CA . PRO A 1 184 ? 2.167 -26.242 -8.217 1.00 49.81 184 PRO A CA 1
ATOM 1431 C C . PRO A 1 184 ? 3.318 -26.674 -7.305 1.00 49.81 184 PRO A C 1
ATOM 1433 O O . PRO A 1 184 ? 4.452 -26.238 -7.511 1.00 49.81 184 PRO A O 1
ATOM 1436 N N . GLN A 1 185 ? 3.028 -27.470 -6.270 1.00 49.09 185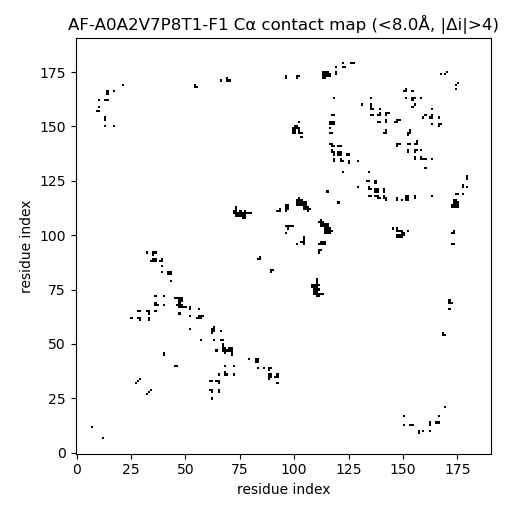 GLN A N 1
ATOM 1437 C CA . GLN A 1 185 ? 4.082 -27.984 -5.398 1.00 49.09 185 GLN 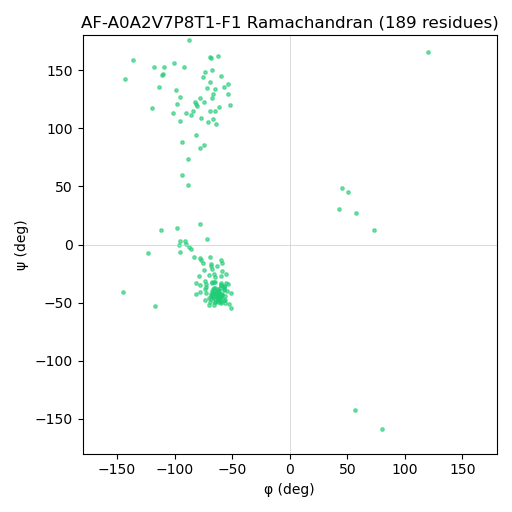A CA 1
ATOM 1438 C C . GLN A 1 185 ? 5.023 -28.843 -6.250 1.00 49.09 185 GLN A C 1
ATOM 1440 O O . GLN A 1 185 ? 4.560 -29.824 -6.836 1.00 49.09 185 GLN A O 1
ATOM 1445 N N . PRO A 1 186 ? 6.312 -28.484 -6.371 1.00 57.06 186 PRO A N 1
ATOM 1446 C CA . PRO A 1 186 ? 7.248 -29.313 -7.103 1.00 57.06 186 PRO A CA 1
ATOM 1447 C C . PRO A 1 186 ? 7.440 -30.625 -6.339 1.00 57.06 186 PRO A C 1
ATOM 1449 O O . PRO A 1 186 ? 7.725 -30.620 -5.141 1.00 57.06 186 PRO A O 1
ATOM 1452 N N . GLU A 1 187 ? 7.302 -31.750 -7.033 1.00 65.00 187 GLU A N 1
ATOM 1453 C CA . GLU A 1 187 ? 7.770 -33.034 -6.523 1.00 65.00 187 GLU A CA 1
ATOM 1454 C C . GLU A 1 187 ? 9.304 -33.008 -6.551 1.00 65.00 187 GLU A C 1
ATOM 1456 O O . GLU A 1 187 ? 9.927 -33.042 -7.613 1.00 65.00 187 GLU A O 1
ATOM 1461 N N . ILE A 1 188 ? 9.929 -32.864 -5.380 1.00 69.00 188 ILE A N 1
ATOM 1462 C CA . ILE A 1 188 ? 11.387 -32.919 -5.254 1.00 69.00 188 ILE A CA 1
ATOM 1463 C C . ILE A 1 188 ? 11.788 -34.393 -5.216 1.00 69.00 188 ILE A C 1
ATOM 1465 O O . ILE A 1 188 ? 11.780 -35.026 -4.161 1.00 69.00 188 ILE A O 1
ATOM 1469 N N . ILE A 1 189 ? 12.128 -34.938 -6.382 1.00 67.69 189 ILE A N 1
ATOM 1470 C CA . ILE A 1 189 ? 12.725 -36.268 -6.503 1.00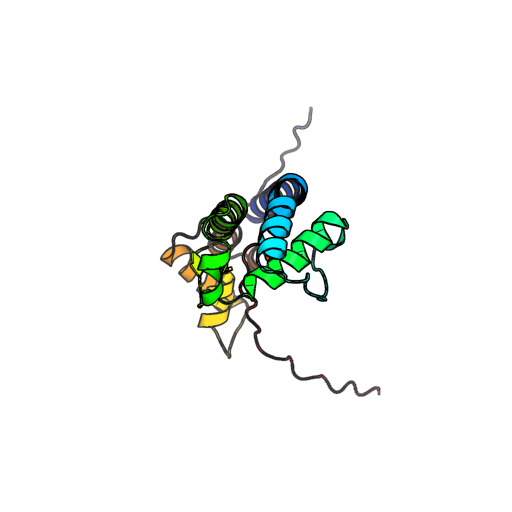 67.69 189 ILE A CA 1
ATOM 1471 C C . ILE A 1 189 ? 14.235 -36.112 -6.317 1.00 67.69 189 ILE A C 1
ATOM 1473 O O . ILE A 1 189 ? 14.914 -35.526 -7.158 1.00 67.69 189 ILE A O 1
ATOM 1477 N N . TRP A 1 190 ? 14.759 -36.628 -5.208 1.00 43.88 190 TRP A N 1
ATOM 1478 C CA . TRP A 1 190 ? 16.200 -36.793 -5.026 1.00 43.88 190 TRP A CA 1
ATOM 1479 C C . TRP A 1 190 ? 16.676 -37.981 -5.873 1.00 43.88 190 TRP A C 1
ATOM 1481 O O . TRP A 1 190 ? 16.158 -39.087 -5.713 1.00 43.88 190 TRP A O 1
ATOM 1491 N N . GLN A 1 191 ? 17.636 -37.740 -6.769 1.00 52.53 191 GLN A N 1
ATOM 1492 C CA . GLN A 1 191 ? 18.402 -38.769 -7.483 1.00 52.53 191 GLN A CA 1
ATOM 1493 C C . GLN A 1 191 ? 19.838 -38.794 -6.973 1.00 52.53 191 GLN A C 1
ATOM 1495 O O . GLN A 1 191 ? 20.388 -37.693 -6.737 1.00 52.53 191 GLN A O 1
#

=== Feature glossary ===
A reading guide for the features in this record.

Start from the sequence.

  · Sequence gives the chain of amino acids in standard one-letter code (A=alanine, C=cysteine, …, Y=tyrosine), read N→C. It is the only feature that is directly encoded by the gene; all structural features are derived from the folded form of this sequence.

Fold it, and you get atomic coordinates and the backbone conformation that goes with them.

  · The mmCIF table is the protein's shape written out atom by atom. For each backbone N, Cα, C, and carbonyl O, it records an (x, y, z) coordinate triple in Å plus the residue type, chain letter, and residue number.

  · Backbone dihedral angles. Every residue except chain termini has a φ (preceding-C → N → Cα → C) and a ψ (N → Cα → C → next-N). They are reported in degrees following the IUPAC sign convention. Secondary structure is essentially a statement about which (φ, ψ) basin each residue occupies.

  · DSSP 8-state secondary structure assigns each residue one of H (α-helix), G (3₁₀-helix), I (π-helix), E (extended β-strand), B (isolated β-bridge), T (hydrogen-bonded turn), S (bend), or '-' (coil). The assignment is computed from backbone hydrogen-bond geometry via the Kabsch–Sander algorithm.

  · P-SEA three-state annotation labels each residue as helix, strand, or coil based purely on the geometry of the Cα trace. It serves as a fallback when the full backbone (and thus DSSP) is unavailable.

Summarize the fold with a handful of shape descriptors and a per-residue structural alphabet.

  · Radius of gyration (Rg) is the root-mean-square distance of Cα atoms from their centroid — a single number for overall size and compactness. A globular domain of N residues has Rg ≈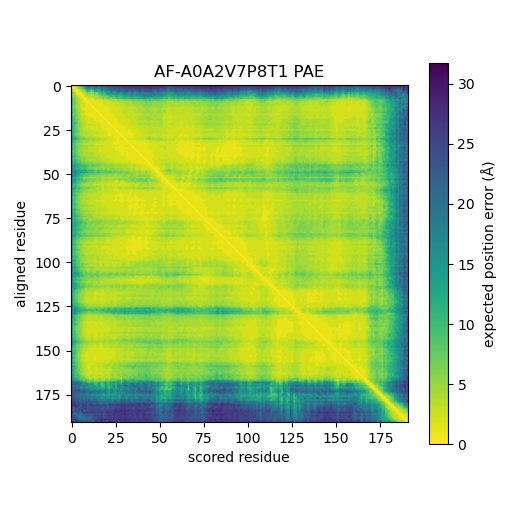 2.2·N^0.38 Å; an extended or disordered chain has a much larger Rg. The Cα contact count is the number of residue pairs whose Cα atoms are within 8 Å and are more than four positions apart in sequence — a standard proxy for tertiary packing density. The bounding box is the smallest axis-aligned box enclosing all Cα atoms.

  · Foldseek's 3Di representation compresses backbone geometry into a per-residue letter drawn from a learned twenty-state alphabet. It captures the tertiary interaction pattern around each residue — which residues are packed against it in space, regardless of where they are in sequence.

  · Accessible surface area quantifies burial. A residue with SASA near zero is packed into the hydrophobic core; one with SASA >100 Å² sits on the surface. Computed here via the Shrake–Rupley numerical algorithm with a 1.4 Å probe.

Ask how reliable the model is.

  · For AlphaFold models, the B-factor field carries pLDDT — the model's own estimate of local accuracy on a 0–100 scale. Regions with pLDDT<50 should be treated as essentially unmodeled; they often correspond to intrinsically disordered segments.

  · For experimental (PDB) structures, the B-factor (temperature factor) quantifies the positional spread of each atom in the crystal — a combination of thermal vibration and static disorder — in units of Å². High B-factors mark flexible loops or poorly resolved regions; low B-factors mark the rigid, well-ordered core.

  · PAE(i, j) answers: if I align the predicted and true structures on residue i, how far off (in Å) do I expect residue j to be? A block-diagonal PAE matrix with low values on the blocks and high values off-diagonal is the signature of a multi-domain protein with confidently predicted domains but uncertain inter-domain orientation.

Place it in context: what it resembles, what it is annotated as, and how it looks.

  · Structural nearest neighbors (via Foldseek easy-search vs the PDB). Reported per hit: target PDB id, E-value, and alignment TM-score. A TM-score above ~0.5 is the conventional threshold for 'same fold'.

  · Functional annotations link the protein to curated databases. InterPro entries identify conserved domains and families by matching the sequence against member-database signatures (Pfam, PROSITE, CDD, …). Gene Ontology (GO) terms describe molecular function, biological process, and cellular component in a controlled vocabulary. CATH places the structure in a hierarchical fold classification (Class/Architecture/Topology/Homologous-superfamily). The organism is the source species.

  · Plot images: a contact map (which residues are close in 3D, as an N×N binary image), a Ramachandran scatter (backbone torsion angles, revealing secondary-structure composition at a glance), and — for AlphaFold structures — a PAE heatmap (pairwise prediction confidence).

  · Structure images are PyMOL renders from six orthogonal camera directions. Cartoon representation draws helices as coils and strands as arrows; sticks shows the backbone as bonds; surface shows the solvent-excluded envelope. Rainbow coloring maps sequence position to hue (blue→red, N→C); chain coloring assigns a distinct color per polypeptide.